Protein AF-A0A090X1K8-F1 (afdb_monomer_lite)

Sequence (196 aa):
MKNSNISEDQVAQINKVIENYFNTNTEKNSIPAKDIMSDLIEAGVFTKDTKKGLPLRKVFRALDKEKALDKIPAVHAERTETAVYWYLLREGAEFVPNEAIRAVSKKEKAQETRENSDEFYVLDLCDEVLNEKASRKHTFPFLLGDMHKRGKTRTKLPLAAFYKEANLVIEFLEKESEADQDEEKLNVMTVSGITS

Structure (mmCIF, N/CA/C/O backbone):
data_AF-A0A090X1K8-F1
#
_entry.id   AF-A0A090X1K8-F1
#
loop_
_atom_site.group_PDB
_atom_site.id
_atom_site.type_symbol
_atom_site.label_atom_id
_atom_site.label_alt_id
_atom_site.label_comp_id
_atom_site.label_asym_id
_atom_site.label_entity_id
_atom_site.label_seq_id
_atom_site.pdbx_PDB_ins_code
_atom_site.Cartn_x
_atom_site.Cartn_y
_atom_site.Cartn_z
_atom_site.occupancy
_atom_site.B_iso_or_equiv
_atom_site.auth_seq_id
_atom_site.auth_comp_id
_atom_site.auth_asym_id
_atom_site.auth_atom_id
_atom_site.pdbx_PDB_model_num
ATOM 1 N N . MET A 1 1 ? 9.040 0.147 26.136 1.00 36.41 1 MET A N 1
ATOM 2 C CA . MET A 1 1 ? 8.052 0.091 25.033 1.00 36.41 1 MET A CA 1
ATOM 3 C C . MET A 1 1 ? 6.672 0.143 25.666 1.00 36.41 1 MET A C 1
ATOM 5 O O . MET A 1 1 ? 6.436 -0.631 26.579 1.00 36.41 1 MET A O 1
ATOM 9 N N . LYS A 1 2 ? 5.821 1.114 25.311 1.00 37.97 2 LYS A N 1
ATOM 10 C CA . LYS A 1 2 ? 4.514 1.286 25.968 1.00 37.97 2 LYS A CA 1
ATOM 11 C C . LYS A 1 2 ? 3.588 0.137 25.560 1.00 37.97 2 LYS A C 1
ATOM 13 O O . LYS A 1 2 ? 3.198 0.063 24.396 1.00 37.97 2 LYS A O 1
ATOM 18 N N . ASN A 1 3 ? 3.277 -0.737 26.516 1.00 40.25 3 ASN A N 1
ATOM 19 C CA . ASN A 1 3 ? 2.192 -1.706 26.414 1.00 40.25 3 ASN A CA 1
ATOM 20 C C . ASN A 1 3 ? 0.929 -0.955 25.997 1.00 40.25 3 ASN A C 1
ATOM 22 O O . ASN A 1 3 ? 0.524 0.005 26.652 1.00 40.25 3 ASN A O 1
ATOM 26 N N . SER A 1 4 ? 0.329 -1.370 24.886 1.00 50.41 4 SER A N 1
ATOM 27 C CA . SER A 1 4 ? -1.055 -1.006 24.599 1.00 50.41 4 SER A CA 1
ATOM 28 C C . SER A 1 4 ? -1.882 -1.896 25.517 1.00 50.41 4 SER A C 1
ATOM 30 O O . SER A 1 4 ? -2.297 -2.971 25.107 1.00 50.41 4 SER A O 1
ATOM 32 N N . ASN A 1 5 ? -2.016 -1.510 26.790 1.00 56.12 5 ASN A N 1
ATOM 33 C CA . ASN A 1 5 ? -3.047 -2.093 27.640 1.00 56.12 5 ASN A CA 1
ATOM 34 C C . ASN A 1 5 ? -4.368 -1.662 27.015 1.00 56.12 5 ASN A C 1
ATOM 36 O O . ASN A 1 5 ? -4.822 -0.539 27.216 1.00 56.12 5 ASN A O 1
ATOM 40 N N . ILE A 1 6 ? -4.910 -2.526 26.168 1.00 67.00 6 ILE A N 1
ATOM 41 C CA . ILE A 1 6 ? -6.291 -2.437 25.726 1.00 67.00 6 ILE A CA 1
ATOM 42 C C . ILE A 1 6 ? -7.100 -2.664 26.993 1.00 67.00 6 ILE A C 1
ATOM 44 O O . ILE A 1 6 ? -7.037 -3.747 27.575 1.00 67.00 6 ILE A O 1
ATOM 48 N N . SER A 1 7 ? -7.772 -1.626 27.483 1.00 78.12 7 SER A N 1
ATOM 49 C CA . SER A 1 7 ? -8.651 -1.800 28.630 1.00 78.12 7 SER A CA 1
ATOM 50 C C . SER A 1 7 ? -9.860 -2.623 28.194 1.00 78.12 7 SER A C 1
ATOM 52 O O . SER A 1 7 ? -10.350 -2.484 27.072 1.00 78.12 7 SER A O 1
ATOM 54 N N . GLU A 1 8 ? -10.360 -3.478 29.082 1.00 81.25 8 GLU A N 1
ATOM 55 C CA . GLU A 1 8 ? -11.627 -4.184 28.852 1.00 81.25 8 GLU A CA 1
ATOM 56 C C . GLU A 1 8 ? -12.766 -3.193 28.561 1.00 81.25 8 GLU A C 1
ATOM 58 O O . GLU A 1 8 ? -13.608 -3.455 27.707 1.00 81.25 8 GLU A O 1
ATOM 63 N N . ASP A 1 9 ? -12.708 -2.007 29.174 1.00 87.44 9 ASP A N 1
ATOM 64 C CA . ASP A 1 9 ? -13.609 -0.884 28.906 1.00 87.44 9 ASP A CA 1
ATOM 65 C C . ASP A 1 9 ? -13.551 -0.410 27.441 1.00 87.44 9 ASP A C 1
ATOM 67 O O . ASP A 1 9 ? -14.585 -0.222 26.802 1.00 87.44 9 ASP A O 1
ATOM 71 N N . GLN A 1 10 ? -12.355 -0.313 26.847 1.00 90.81 10 GLN A N 1
ATOM 72 C CA . GLN A 1 10 ? -12.215 0.055 25.436 1.00 90.81 10 GLN A CA 1
ATOM 73 C C . GLN A 1 10 ? -12.848 -1.001 24.517 1.00 90.81 10 GLN A C 1
ATOM 75 O O . GLN A 1 10 ? -13.497 -0.650 23.534 1.00 90.81 10 GLN A O 1
ATOM 80 N N . VAL A 1 11 ? -12.685 -2.291 24.828 1.00 93.06 11 VAL A N 1
ATOM 81 C CA . VAL A 1 11 ? -13.300 -3.384 24.052 1.00 93.06 11 VAL A CA 1
ATOM 82 C C . VAL A 1 11 ? -14.825 -3.345 24.160 1.00 93.06 11 VAL A C 1
ATOM 84 O O . VAL A 1 11 ? -15.511 -3.461 23.144 1.00 93.06 11 VAL A O 1
ATOM 87 N N . ALA A 1 12 ? -15.358 -3.109 25.360 1.00 94.00 12 ALA A N 1
ATOM 88 C CA . ALA A 1 12 ? -16.794 -2.968 25.580 1.00 94.00 12 ALA A CA 1
ATOM 89 C C . ALA A 1 12 ? -17.388 -1.792 24.784 1.00 94.00 12 ALA A C 1
ATOM 91 O O . ALA A 1 12 ? -18.432 -1.935 24.145 1.00 94.00 12 ALA A O 1
ATOM 92 N N . GLN A 1 13 ? -16.698 -0.648 24.754 1.00 94.62 13 GLN A N 1
ATOM 93 C CA . GLN A 1 13 ? -17.116 0.505 23.954 1.00 94.62 13 GLN A CA 1
ATOM 94 C C . GLN A 1 13 ? -17.077 0.214 22.449 1.00 94.62 13 GLN A C 1
ATOM 96 O O . GLN A 1 13 ? -18.010 0.585 21.739 1.00 94.62 13 GLN A O 1
ATOM 101 N N . ILE A 1 14 ? -16.045 -0.487 21.960 1.00 95.56 14 ILE A N 1
ATOM 102 C CA . ILE A 1 14 ? -15.973 -0.919 20.555 1.00 95.56 14 ILE A CA 1
ATOM 103 C C . ILE A 1 14 ? -17.191 -1.781 20.203 1.00 95.56 14 ILE A C 1
ATOM 105 O O . ILE A 1 14 ? -17.859 -1.493 19.212 1.00 95.56 14 ILE A O 1
ATOM 109 N N . ASN A 1 15 ? -17.516 -2.785 21.024 1.00 95.50 15 ASN A N 1
ATOM 110 C CA . ASN A 1 15 ? -18.676 -3.655 20.799 1.00 95.50 15 ASN A CA 1
ATOM 111 C C . ASN A 1 15 ? -19.984 -2.859 20.726 1.00 95.50 15 ASN A C 1
ATOM 113 O O . ASN A 1 15 ? -20.759 -3.048 19.792 1.00 95.50 15 ASN A O 1
ATOM 117 N N . LYS A 1 16 ? -20.187 -1.908 21.646 1.00 95.44 16 LYS A N 1
ATOM 118 C CA . LYS A 1 16 ? -21.377 -1.044 21.658 1.00 95.44 16 LYS A CA 1
ATOM 119 C C . LYS A 1 16 ? -21.517 -0.218 20.375 1.00 95.44 16 LYS A C 1
ATOM 121 O O . LYS A 1 16 ? -22.618 -0.067 19.852 1.00 95.44 16 LYS A O 1
ATOM 126 N N . VAL A 1 17 ? -20.414 0.330 19.865 1.00 95.94 17 VAL A N 1
ATOM 127 C CA . VAL A 1 17 ? -20.426 1.110 18.616 1.00 95.94 17 VAL A CA 1
ATOM 128 C C . VAL A 1 17 ? -20.708 0.213 17.411 1.00 95.94 17 VAL A C 1
ATOM 130 O O . VAL A 1 17 ? -21.494 0.596 16.549 1.00 95.94 17 VAL A O 1
ATOM 133 N N . ILE A 1 18 ? -20.126 -0.990 17.369 1.00 95.06 18 ILE A N 1
ATOM 134 C CA . ILE A 1 18 ? -20.394 -1.978 16.313 1.00 95.06 18 ILE A CA 1
ATOM 135 C C . ILE A 1 18 ? -21.874 -2.369 16.291 1.00 95.06 18 ILE A C 1
ATOM 137 O O . ILE A 1 18 ? -22.497 -2.370 15.229 1.00 95.06 18 ILE A O 1
ATOM 141 N N . GLU A 1 19 ? -22.450 -2.657 17.455 1.00 93.62 19 GLU A N 1
ATOM 142 C CA . GLU A 1 19 ? -23.866 -2.996 17.588 1.00 93.62 19 GLU A CA 1
ATOM 143 C C . GLU A 1 19 ? -24.762 -1.845 17.106 1.00 93.62 19 GLU A C 1
ATOM 145 O O . GLU A 1 19 ? -25.645 -2.043 16.271 1.00 93.62 19 GLU A O 1
ATOM 150 N N . ASN A 1 20 ? -24.483 -0.613 17.545 1.00 93.75 20 ASN A N 1
ATOM 151 C CA . ASN A 1 20 ? -25.227 0.567 17.105 1.00 93.75 20 ASN A CA 1
ATOM 152 C C . ASN A 1 20 ? -25.125 0.798 15.584 1.00 93.75 20 ASN A C 1
ATOM 154 O O . ASN A 1 20 ? -26.111 1.158 14.934 1.00 93.75 20 ASN A O 1
ATOM 158 N N . TYR A 1 21 ? -23.951 0.552 14.996 1.00 93.75 21 TYR A N 1
ATOM 159 C CA . TYR A 1 21 ? -23.745 0.667 13.554 1.00 93.75 21 TYR A CA 1
ATOM 160 C C . TYR A 1 21 ? -24.637 -0.305 12.778 1.00 93.75 21 TYR A C 1
ATOM 162 O O . TYR A 1 21 ? -25.334 0.104 11.848 1.00 93.75 21 TYR A O 1
ATOM 170 N N . PHE A 1 22 ? -24.662 -1.582 13.165 1.00 92.81 22 PHE A N 1
ATOM 171 C CA . PHE A 1 22 ? -25.504 -2.571 12.491 1.00 92.81 22 PHE A CA 1
ATOM 172 C C . PHE A 1 22 ? -26.997 -2.372 12.790 1.00 92.81 22 PHE A C 1
ATOM 174 O O . PHE A 1 22 ? -27.829 -2.654 11.931 1.00 92.81 22 PHE A O 1
ATOM 181 N N . ASN A 1 23 ? -27.375 -1.818 13.941 1.00 90.44 23 ASN A N 1
ATOM 182 C CA . ASN A 1 23 ? -28.777 -1.487 14.214 1.00 90.44 23 ASN A CA 1
ATOM 183 C C . ASN A 1 23 ? -29.300 -0.344 13.331 1.00 90.44 23 ASN A C 1
ATOM 185 O O . ASN A 1 23 ? -30.467 -0.349 12.946 1.00 90.44 23 ASN A O 1
ATOM 189 N N . THR A 1 24 ? -28.439 0.608 12.970 1.00 89.44 24 THR A N 1
ATOM 190 C CA . THR A 1 24 ? -28.795 1.750 12.110 1.00 89.44 24 THR A CA 1
ATOM 191 C C . THR A 1 24 ? -28.632 1.457 10.616 1.00 89.44 24 THR A C 1
ATOM 193 O O . THR A 1 24 ? -29.379 1.997 9.804 1.00 89.44 24 THR A O 1
ATOM 196 N N . ASN A 1 25 ? -27.700 0.577 10.238 1.00 84.88 25 ASN A N 1
ATOM 197 C CA . ASN A 1 25 ? -27.396 0.230 8.847 1.00 84.88 25 ASN A CA 1
ATOM 198 C C . ASN A 1 25 ? -27.830 -1.209 8.532 1.00 84.88 25 ASN A C 1
ATOM 200 O O . ASN A 1 25 ? -27.024 -2.144 8.525 1.00 84.88 25 ASN A O 1
ATOM 204 N N . THR A 1 26 ? -29.120 -1.393 8.255 1.00 79.56 26 THR A N 1
ATOM 205 C CA . THR A 1 26 ? -29.718 -2.716 8.002 1.00 79.56 26 THR A CA 1
ATOM 206 C C . THR A 1 26 ? -29.320 -3.345 6.668 1.00 79.56 26 THR A C 1
ATOM 208 O O . THR A 1 26 ? -29.352 -4.564 6.542 1.00 79.56 26 THR A O 1
ATOM 211 N N . GLU A 1 27 ? -28.884 -2.546 5.694 1.00 82.00 27 GLU A N 1
ATOM 212 C CA . GLU A 1 27 ? -28.532 -3.030 4.352 1.00 82.00 27 GLU A CA 1
ATOM 213 C C . GLU A 1 27 ? -27.172 -3.741 4.287 1.00 82.00 27 GLU A C 1
ATOM 215 O O . GLU A 1 27 ? -26.922 -4.531 3.377 1.00 82.00 27 GLU A O 1
ATOM 220 N N . LYS A 1 28 ? -26.266 -3.465 5.235 1.00 82.50 28 LYS A N 1
ATOM 221 C CA . LYS A 1 28 ? -24.901 -4.005 5.224 1.00 82.50 28 LYS A CA 1
ATOM 222 C C . LYS A 1 28 ? -24.749 -5.112 6.261 1.00 82.50 28 LYS A C 1
ATOM 224 O O . LYS A 1 28 ? -24.917 -4.890 7.457 1.00 82.50 28 LYS A O 1
ATOM 229 N N . ASN A 1 29 ? -24.354 -6.292 5.791 1.00 87.88 29 ASN A N 1
ATOM 230 C CA . ASN A 1 29 ? -24.092 -7.462 6.638 1.00 87.88 29 ASN A CA 1
ATOM 231 C C . ASN A 1 29 ? -22.614 -7.623 7.015 1.00 87.88 29 ASN A C 1
ATOM 233 O O . ASN A 1 29 ? -22.295 -8.304 7.986 1.00 87.88 29 ASN A O 1
ATOM 237 N N . SER A 1 30 ? -21.715 -6.986 6.263 1.00 89.75 30 SER A N 1
ATOM 238 C CA . SER A 1 30 ? -20.278 -6.991 6.520 1.00 89.75 30 SER A CA 1
ATOM 239 C C . SER A 1 30 ? -19.667 -5.667 6.080 1.00 89.75 30 SER A C 1
ATOM 241 O O . SER A 1 30 ? -20.038 -5.125 5.034 1.00 89.75 30 SER A O 1
ATOM 243 N N . ILE A 1 31 ? -18.729 -5.149 6.870 1.00 91.38 31 ILE A N 1
ATOM 244 C CA . ILE A 1 31 ? -17.950 -3.958 6.529 1.00 91.38 31 ILE A CA 1
ATOM 245 C C . ILE A 1 31 ? -16.458 -4.159 6.835 1.00 91.38 31 ILE A C 1
ATOM 247 O O . ILE A 1 31 ? -16.093 -4.839 7.797 1.00 91.38 31 ILE A O 1
ATOM 251 N N . PRO A 1 32 ? -15.552 -3.540 6.062 1.00 92.62 32 PRO A N 1
ATOM 252 C CA . PRO A 1 32 ? -14.161 -3.383 6.463 1.00 92.62 32 PRO A CA 1
ATOM 253 C C . PRO A 1 32 ? -14.042 -2.635 7.797 1.00 92.62 32 PRO A C 1
ATOM 255 O O . PRO A 1 32 ? -14.640 -1.579 7.983 1.00 92.62 32 PRO A O 1
ATOM 258 N N . ALA A 1 33 ? -13.163 -3.091 8.690 1.00 93.31 33 ALA A N 1
ATOM 259 C CA . ALA A 1 33 ? -12.958 -2.465 10.002 1.00 93.31 33 ALA A CA 1
ATOM 260 C C . ALA A 1 33 ? -12.585 -0.969 9.946 1.00 93.31 33 ALA A C 1
ATOM 262 O O . ALA A 1 33 ? -12.830 -0.213 10.877 1.00 93.31 33 ALA A O 1
ATOM 263 N N . LYS A 1 34 ? -11.960 -0.521 8.854 1.00 93.00 34 LYS A N 1
ATOM 264 C CA . LYS A 1 34 ? -11.591 0.890 8.670 1.00 93.00 34 LYS A CA 1
ATOM 265 C C . LYS A 1 34 ? -12.814 1.812 8.516 1.00 93.00 34 LYS A C 1
ATOM 267 O O . LYS A 1 34 ? -12.669 3.001 8.772 1.00 93.00 34 LYS A O 1
ATOM 272 N N . ASP A 1 35 ? -13.964 1.287 8.092 1.00 92.94 35 ASP A N 1
ATOM 273 C CA . ASP A 1 35 ? -15.123 2.104 7.715 1.00 92.94 35 ASP A CA 1
ATOM 274 C C . ASP A 1 35 ? -15.929 2.559 8.946 1.00 92.94 35 ASP A C 1
ATOM 276 O O . ASP A 1 35 ? -16.484 3.650 8.927 1.00 92.94 35 ASP A O 1
ATOM 280 N N . ILE A 1 36 ? -15.890 1.808 10.057 1.00 94.69 36 ILE A N 1
ATOM 281 C CA . ILE A 1 36 ? -16.533 2.185 11.335 1.00 94.69 36 ILE A CA 1
ATOM 282 C C . ILE A 1 36 ? -15.725 3.213 12.152 1.00 94.69 36 ILE A C 1
ATOM 284 O O . ILE A 1 36 ? -16.109 3.632 13.242 1.00 94.69 36 ILE A O 1
ATOM 288 N N . MET A 1 37 ? -14.547 3.620 11.667 1.00 95.38 37 MET A N 1
ATOM 289 C CA . MET A 1 37 ? -13.654 4.500 12.428 1.00 95.38 37 MET A CA 1
ATOM 290 C C . MET A 1 37 ? -14.279 5.851 12.766 1.00 95.38 37 MET A C 1
ATOM 292 O O . MET A 1 37 ? -13.947 6.398 13.813 1.00 95.38 37 MET A O 1
ATOM 296 N N . SER A 1 38 ? -15.150 6.380 11.900 1.00 94.56 38 SER A N 1
ATOM 297 C CA . SER A 1 38 ? -15.840 7.648 12.157 1.00 94.56 38 SER A CA 1
ATOM 298 C C . SER A 1 38 ? -16.711 7.545 13.409 1.00 94.56 38 SER A C 1
ATOM 300 O O . SER A 1 38 ? -16.539 8.337 14.333 1.00 94.56 38 SER A O 1
ATOM 302 N N . ASP A 1 39 ? -17.539 6.502 13.491 1.00 95.00 39 ASP A N 1
ATOM 303 C CA . ASP A 1 39 ? -18.463 6.277 14.609 1.00 95.00 39 ASP A CA 1
ATOM 304 C C . ASP A 1 39 ? -17.708 6.019 15.918 1.00 95.00 39 ASP A C 1
ATOM 306 O O . ASP A 1 39 ? -18.094 6.487 16.987 1.00 95.00 39 ASP A O 1
ATOM 310 N N . LEU A 1 40 ? -16.575 5.314 15.844 1.00 95.38 40 LEU A N 1
ATOM 311 C CA . LEU A 1 40 ? -15.726 5.066 17.011 1.00 95.38 40 LEU A CA 1
ATOM 312 C C . LEU A 1 40 ? -15.050 6.340 17.536 1.00 95.38 40 LEU A C 1
ATOM 314 O O . LEU A 1 40 ? -14.768 6.435 18.731 1.00 95.38 40 LEU A O 1
ATOM 318 N N . ILE A 1 41 ? -14.750 7.304 16.664 1.00 95.00 41 ILE A N 1
ATOM 319 C CA . ILE A 1 41 ? -14.196 8.600 17.076 1.00 95.00 41 ILE A CA 1
ATOM 320 C C . ILE A 1 41 ? -15.296 9.474 17.670 1.00 95.00 41 ILE A C 1
ATOM 322 O O . ILE A 1 41 ? -15.078 10.090 18.710 1.00 95.00 41 ILE A O 1
ATOM 326 N N . GLU A 1 42 ? -16.479 9.486 17.055 1.00 94.56 42 GLU A N 1
ATOM 327 C CA . GLU A 1 42 ? -17.646 10.213 17.563 1.00 94.56 42 GLU A CA 1
ATOM 328 C C . GLU A 1 42 ? -18.076 9.704 18.947 1.00 94.56 42 GLU A C 1
ATOM 330 O O . GLU A 1 42 ? -18.349 10.495 19.847 1.00 94.56 42 GLU A O 1
ATOM 335 N N . ALA A 1 43 ? -18.013 8.389 19.165 1.00 93.56 43 ALA A N 1
ATOM 336 C CA . ALA A 1 43 ? -18.248 7.763 20.464 1.00 93.56 43 ALA A CA 1
ATOM 337 C C . ALA A 1 43 ? -17.096 7.947 21.478 1.00 93.56 43 ALA A C 1
ATOM 339 O O . ALA A 1 43 ? -17.198 7.475 22.609 1.00 93.56 43 ALA A O 1
ATOM 340 N N . GLY A 1 44 ? -15.991 8.602 21.099 1.00 93.38 44 GLY A N 1
ATOM 341 C CA . GLY A 1 44 ? -14.856 8.887 21.983 1.00 93.38 44 GLY A CA 1
ATOM 342 C C . GLY A 1 44 ? -13.894 7.717 22.227 1.00 93.38 44 GLY A C 1
ATOM 343 O O . GLY A 1 44 ? -12.955 7.859 23.009 1.00 93.38 44 GLY A O 1
ATOM 344 N N . VAL A 1 45 ? -14.071 6.582 21.541 1.00 93.62 45 VAL A N 1
ATOM 345 C CA . VAL A 1 45 ? -13.229 5.377 21.694 1.00 93.62 45 VAL A CA 1
ATOM 346 C C . VAL A 1 45 ? -11.812 5.616 21.170 1.00 93.62 45 VAL A C 1
ATOM 348 O O . VAL A 1 45 ? -10.827 5.115 21.719 1.00 93.6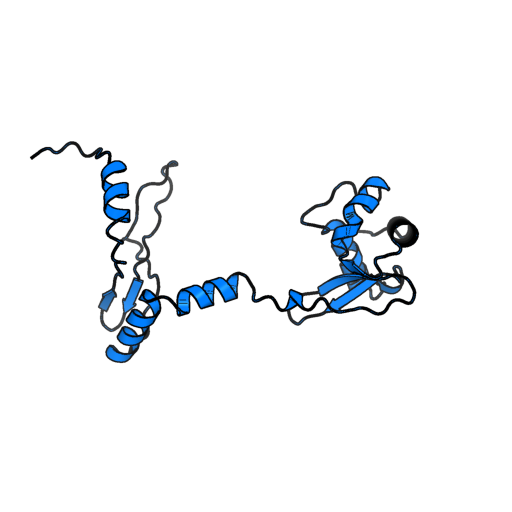2 45 VAL A O 1
ATOM 351 N N . PHE A 1 46 ? -11.690 6.399 20.096 1.00 94.62 46 PHE A N 1
ATOM 352 C CA . PHE A 1 46 ? -10.407 6.829 19.547 1.00 94.62 46 PHE A CA 1
ATOM 353 C C . PHE A 1 46 ? -10.373 8.343 19.364 1.00 94.62 46 PHE A C 1
ATOM 355 O O . PHE A 1 46 ? -11.349 8.962 18.970 1.00 94.62 46 PHE A O 1
ATOM 362 N N . THR A 1 47 ? -9.202 8.944 19.570 1.00 93.38 47 THR A N 1
ATOM 363 C CA . THR A 1 47 ? -9.023 10.396 19.403 1.00 93.38 47 THR A CA 1
ATOM 364 C C . THR A 1 47 ? -8.993 10.839 17.945 1.00 93.38 47 THR A C 1
ATOM 366 O O . THR A 1 47 ? -9.361 11.965 17.630 1.00 93.38 47 THR A O 1
ATOM 369 N N . LYS A 1 48 ? -8.488 9.985 17.051 1.00 93.31 48 LYS A N 1
ATOM 370 C CA . LYS A 1 48 ? -8.414 10.247 15.612 1.00 93.31 48 LYS A CA 1
ATOM 371 C C . LYS A 1 48 ? -8.187 8.968 14.831 1.00 93.31 48 LYS A C 1
ATOM 373 O O . LYS A 1 48 ? -7.544 8.035 15.324 1.00 93.31 48 LYS A O 1
ATOM 378 N N . ASP A 1 49 ? -8.584 8.984 13.564 1.00 94.12 49 ASP A N 1
ATOM 379 C CA . ASP A 1 49 ? -8.146 7.966 12.627 1.00 94.12 49 ASP A CA 1
ATOM 380 C C . ASP A 1 49 ? -6.728 8.278 12.126 1.00 94.12 49 ASP A C 1
ATOM 382 O O . ASP A 1 49 ? -6.357 9.418 11.847 1.00 94.12 49 ASP A O 1
ATOM 386 N N . THR A 1 50 ? -5.905 7.240 12.009 1.00 90.75 50 THR A N 1
ATOM 387 C CA . THR A 1 50 ? -4.589 7.329 11.377 1.00 90.75 50 THR A CA 1
ATOM 388 C C . THR A 1 50 ? -4.404 6.159 10.430 1.00 90.75 50 THR A C 1
ATOM 390 O O . THR A 1 50 ? -4.728 5.019 10.753 1.00 90.75 50 THR A O 1
ATOM 393 N N . LYS A 1 51 ? -3.843 6.430 9.246 1.00 88.31 51 LYS A N 1
ATOM 394 C CA . LYS A 1 51 ? -3.548 5.406 8.229 1.00 88.31 51 LYS A CA 1
ATOM 395 C C . LYS A 1 51 ? -4.744 4.475 7.930 1.00 88.31 51 LYS A C 1
ATOM 397 O O . LYS A 1 51 ? -4.535 3.279 7.723 1.00 88.31 51 LYS A O 1
ATOM 402 N N . LYS A 1 52 ? -5.966 5.025 7.882 1.00 89.25 52 LYS A N 1
ATOM 403 C CA . LYS A 1 52 ? -7.216 4.321 7.542 1.00 89.25 52 LYS A CA 1
ATOM 404 C C . LYS A 1 52 ? -7.482 3.132 8.475 1.00 89.25 52 LYS A C 1
ATOM 406 O O . LYS A 1 52 ? -7.203 1.979 8.136 1.00 89.25 52 LYS A O 1
ATOM 411 N N . GLY A 1 53 ? -7.927 3.415 9.690 1.00 89.56 53 GLY A N 1
ATOM 412 C CA . GLY A 1 53 ? -8.275 2.435 10.718 1.00 89.56 53 GLY A CA 1
ATOM 413 C C . GLY A 1 53 ? -7.100 1.713 11.361 1.00 89.56 53 GLY A C 1
ATOM 414 O O . GLY A 1 53 ? -7.246 0.581 11.819 1.00 89.56 53 GLY A O 1
ATOM 415 N N . LEU A 1 54 ? -5.896 2.297 11.381 1.00 92.38 54 LEU A N 1
ATOM 416 C CA . LEU A 1 54 ? -4.784 1.693 12.125 1.00 92.38 54 LEU A CA 1
ATOM 417 C C . LEU A 1 54 ? -5.049 1.574 13.638 1.00 92.38 54 LEU A C 1
ATOM 419 O O . LEU A 1 54 ? -4.644 0.548 14.186 1.00 92.38 54 LEU A O 1
ATOM 423 N N . PRO A 1 55 ? -5.674 2.554 14.326 1.00 94.31 55 PRO A N 1
ATOM 424 C CA . PRO A 1 55 ? -5.933 2.446 15.761 1.00 94.31 55 PRO A CA 1
ATOM 425 C C . PRO A 1 55 ? -6.736 1.190 16.112 1.00 94.31 55 PRO A C 1
ATOM 427 O O . PRO A 1 55 ? -6.265 0.378 16.904 1.00 94.31 55 PRO A O 1
ATOM 430 N N . LEU A 1 56 ? -7.862 0.964 15.430 1.00 95.12 56 LEU A N 1
ATOM 431 C CA . LEU A 1 56 ? -8.695 -0.221 15.627 1.00 95.12 56 LEU A CA 1
ATOM 432 C C . LEU A 1 56 ? -7.964 -1.517 15.251 1.00 95.12 56 LEU A C 1
ATOM 434 O O . LEU A 1 56 ? -7.951 -2.476 16.017 1.00 95.12 56 LEU A O 1
ATOM 438 N N . ARG A 1 57 ? -7.245 -1.537 14.120 1.00 93.81 57 ARG A N 1
ATOM 439 C CA . ARG A 1 57 ? -6.471 -2.724 13.712 1.00 93.81 57 ARG A CA 1
ATOM 440 C C . ARG A 1 57 ? -5.370 -3.100 14.703 1.00 93.81 57 ARG A C 1
ATOM 442 O O . ARG A 1 57 ? -4.996 -4.267 14.766 1.00 93.81 57 ARG A O 1
ATOM 449 N N . LYS A 1 58 ? -4.818 -2.150 15.468 1.00 94.31 58 LYS A N 1
ATOM 450 C CA . LYS A 1 58 ? -3.872 -2.473 16.549 1.00 94.31 58 LYS A CA 1
ATOM 451 C C . LYS A 1 58 ? -4.554 -3.224 17.688 1.00 94.31 58 LYS A C 1
ATOM 453 O O . LYS A 1 58 ? -3.945 -4.156 18.201 1.00 94.31 58 LYS A O 1
ATOM 458 N N . VAL A 1 59 ? -5.790 -2.848 18.028 1.00 94.44 59 VAL A N 1
ATOM 459 C CA . VAL A 1 59 ? -6.600 -3.559 19.027 1.00 94.44 59 VAL A CA 1
ATOM 460 C C . VAL A 1 59 ? -6.821 -4.999 18.577 1.00 94.44 59 VAL A C 1
ATOM 462 O O . VAL A 1 59 ? -6.449 -5.925 19.290 1.00 94.44 59 VAL A O 1
ATOM 465 N N . PHE A 1 60 ? -7.294 -5.197 17.345 1.00 95.12 60 PHE A N 1
ATOM 466 C CA . PHE A 1 60 ? -7.535 -6.540 16.811 1.00 95.12 60 PHE A CA 1
ATOM 467 C C . PHE A 1 60 ? -6.271 -7.397 16.745 1.00 95.12 60 PHE A C 1
ATOM 469 O O . PHE A 1 60 ? -6.299 -8.555 17.135 1.00 95.12 60 PHE A O 1
ATOM 476 N N . ARG A 1 61 ? -5.132 -6.828 16.333 1.00 94.50 61 ARG A N 1
ATOM 477 C CA . ARG A 1 61 ? -3.849 -7.553 16.302 1.00 94.50 61 ARG A CA 1
ATOM 478 C C . ARG A 1 61 ? -3.367 -7.990 17.681 1.00 94.50 61 ARG A C 1
ATOM 480 O O . ARG A 1 61 ? -2.745 -9.040 17.793 1.00 94.50 61 ARG A O 1
ATOM 487 N N . ALA A 1 62 ? -3.584 -7.171 18.705 1.00 93.31 62 ALA A N 1
ATOM 488 C CA . ALA A 1 62 ? -3.211 -7.531 20.066 1.00 93.31 62 ALA A CA 1
ATOM 489 C C . ALA A 1 62 ? -4.115 -8.650 20.603 1.00 93.31 62 ALA A C 1
ATOM 491 O O . ALA A 1 62 ? -3.593 -9.640 21.105 1.00 93.31 62 ALA A O 1
ATOM 492 N N . LEU A 1 63 ? -5.433 -8.548 20.390 1.00 93.25 63 LEU A N 1
ATOM 493 C CA . LEU A 1 63 ? -6.384 -9.605 20.749 1.00 93.25 63 LEU A CA 1
ATOM 494 C C . LEU A 1 63 ? -6.098 -10.916 20.002 1.00 93.25 63 LEU A C 1
ATOM 496 O O . LEU A 1 63 ? -6.087 -11.976 20.614 1.00 93.25 63 LEU A O 1
ATOM 500 N N . ASP A 1 64 ? -5.790 -10.860 18.706 1.00 93.06 64 ASP A N 1
ATOM 501 C CA . ASP A 1 64 ? -5.424 -12.032 17.896 1.00 93.06 64 ASP A CA 1
ATOM 502 C C . ASP A 1 64 ? -4.138 -12.697 18.395 1.00 93.06 64 ASP A C 1
ATOM 504 O O . ASP A 1 64 ? -4.078 -13.919 18.529 1.00 93.06 64 ASP A O 1
ATOM 508 N N . LYS A 1 65 ? -3.130 -11.899 18.773 1.00 92.50 65 LYS A N 1
ATOM 509 C CA . LYS A 1 65 ? -1.891 -12.410 19.374 1.00 92.50 65 LYS A CA 1
ATOM 510 C C . LYS A 1 65 ? -2.149 -13.140 20.697 1.00 92.50 65 LYS A C 1
ATOM 512 O O . 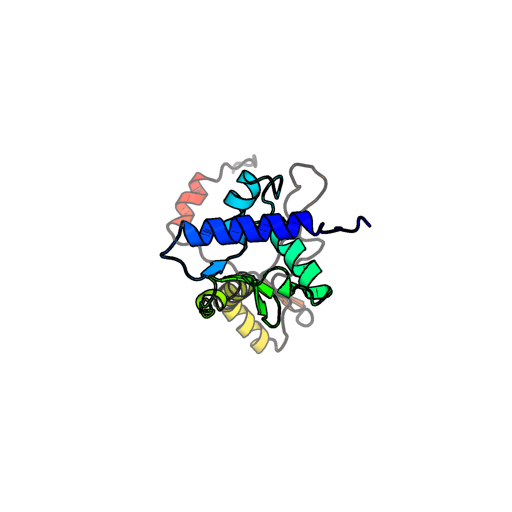LYS A 1 65 ? -1.464 -14.11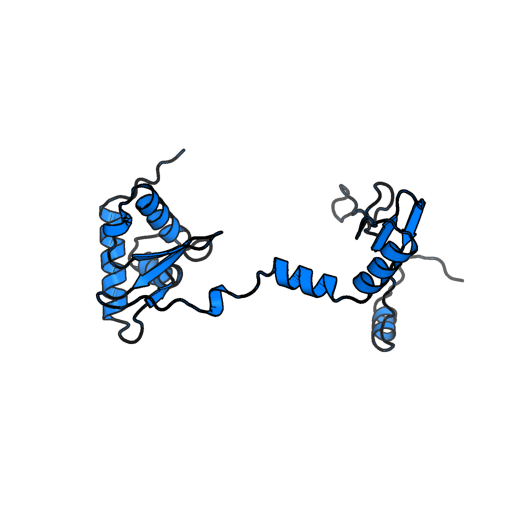4 20.998 1.00 92.50 65 LYS A O 1
ATOM 517 N N . GLU A 1 66 ? -3.122 -12.671 21.470 1.00 92.62 66 GLU A N 1
ATOM 518 C CA . GLU A 1 66 ? -3.531 -13.254 22.752 1.00 92.62 66 GLU A CA 1
ATOM 519 C C . GLU A 1 66 ? -4.611 -14.339 22.606 1.00 92.62 66 GLU A C 1
ATOM 521 O O . GLU A 1 66 ? -5.046 -14.895 23.610 1.00 92.62 66 GLU A O 1
ATOM 526 N N . LYS A 1 67 ? -5.025 -14.675 21.372 1.00 91.62 67 LYS A N 1
ATOM 527 C CA . LYS A 1 67 ? -6.151 -15.583 21.076 1.00 91.62 67 LYS A CA 1
ATOM 528 C C . LYS A 1 67 ? -7.457 -15.180 21.780 1.00 91.62 67 LYS A C 1
ATOM 530 O O . LYS A 1 67 ? -8.254 -16.040 22.128 1.00 91.62 67 LYS A O 1
ATOM 535 N N . ALA A 1 68 ? -7.661 -13.877 21.955 1.00 92.88 68 ALA A N 1
ATOM 536 C CA . ALA A 1 68 ? -8.781 -13.257 22.660 1.00 92.88 68 ALA A CA 1
ATOM 537 C C . ALA A 1 68 ? -9.715 -12.466 21.713 1.00 92.88 68 ALA A C 1
ATOM 539 O O . ALA A 1 68 ? -10.308 -11.458 22.105 1.00 92.88 68 ALA A O 1
ATOM 540 N N . LEU A 1 69 ? -9.784 -12.850 20.429 1.00 92.44 69 LEU A N 1
ATOM 541 C CA . LEU A 1 69 ? -10.649 -12.193 19.431 1.00 92.44 69 LEU A CA 1
ATOM 542 C C . LEU A 1 69 ? -12.142 -12.391 19.712 1.00 92.44 69 LEU A C 1
ATOM 544 O O . LEU A 1 69 ? -12.949 -11.558 19.316 1.00 92.44 69 LEU A O 1
ATOM 548 N N . ASP A 1 70 ? -12.490 -13.452 20.431 1.00 91.81 70 ASP A N 1
ATOM 549 C CA . ASP A 1 70 ? -13.831 -13.769 20.926 1.00 91.81 70 ASP A CA 1
ATOM 550 C C . ASP A 1 70 ? -14.437 -12.651 21.787 1.00 91.81 70 ASP A C 1
ATOM 552 O O . ASP A 1 70 ? -15.656 -12.509 21.842 1.00 91.81 70 ASP A O 1
ATOM 556 N N . LYS A 1 71 ? -13.605 -11.780 22.377 1.00 92.94 71 LYS A N 1
ATOM 557 C CA . LYS A 1 71 ? -14.069 -10.574 23.083 1.00 92.94 71 LYS A CA 1
ATOM 558 C C . LYS A 1 71 ? -14.798 -9.571 22.178 1.00 92.94 71 LYS A C 1
ATOM 560 O O . LYS A 1 71 ? -15.484 -8.688 22.689 1.00 92.94 71 LYS A O 1
ATOM 565 N N . ILE A 1 72 ? -14.641 -9.674 20.857 1.00 93.69 72 ILE A N 1
ATOM 566 C CA . ILE A 1 72 ? -15.349 -8.868 19.853 1.00 93.69 72 ILE A CA 1
ATOM 567 C C . ILE A 1 72 ? -15.996 -9.837 18.854 1.00 93.69 72 ILE A C 1
ATOM 569 O O . ILE A 1 72 ? -15.432 -10.070 17.789 1.00 93.69 72 ILE A O 1
ATOM 573 N N . PRO A 1 73 ? -17.176 -10.413 19.154 1.00 92.56 73 PRO A N 1
ATOM 574 C CA . PRO A 1 73 ? -17.777 -11.477 18.339 1.00 92.56 73 PRO A CA 1
ATOM 575 C C . PRO A 1 73 ? -18.029 -11.090 16.876 1.00 92.56 73 PRO A C 1
ATOM 577 O O . PRO A 1 73 ? -18.004 -11.938 15.991 1.00 92.56 73 PRO A O 1
ATOM 580 N N . ALA A 1 74 ? -18.236 -9.798 16.615 1.00 93.50 74 ALA A N 1
ATOM 581 C CA . ALA A 1 74 ? -18.439 -9.270 15.272 1.00 93.50 74 ALA A CA 1
ATOM 582 C C . ALA A 1 74 ? -17.163 -9.275 14.408 1.00 93.50 74 ALA A C 1
ATOM 584 O O . ALA A 1 74 ? -17.255 -9.063 13.202 1.00 93.50 74 ALA A O 1
ATOM 585 N N . VAL A 1 75 ? -15.964 -9.453 14.977 1.00 94.62 75 VAL A N 1
ATOM 586 C CA . VAL A 1 75 ? -14.714 -9.356 14.211 1.00 94.62 75 VAL A CA 1
ATOM 587 C C . VAL A 1 75 ? -14.431 -10.635 13.423 1.00 94.62 75 VAL A C 1
ATOM 589 O O . VAL A 1 75 ? -14.448 -11.742 13.954 1.00 94.62 75 VAL A O 1
ATOM 592 N N . HIS A 1 76 ? -14.076 -10.478 12.152 1.00 93.25 76 HIS A N 1
ATOM 593 C CA . HIS A 1 76 ? -13.590 -11.559 11.302 1.00 93.25 76 HIS A CA 1
ATOM 594 C C . HIS A 1 76 ? -12.219 -11.214 10.724 1.00 93.25 76 HIS A C 1
ATOM 596 O O . HIS A 1 76 ? -11.981 -10.101 10.246 1.00 93.25 76 HIS A O 1
ATOM 602 N N . ALA A 1 77 ? -11.311 -12.187 10.777 1.00 92.88 77 ALA A N 1
ATOM 603 C CA . ALA A 1 77 ? -9.941 -12.063 10.301 1.00 92.88 77 ALA A CA 1
ATOM 604 C C . ALA A 1 77 ? -9.734 -12.930 9.053 1.00 92.88 77 ALA A C 1
ATOM 606 O O . ALA A 1 77 ? -9.534 -14.142 9.160 1.00 92.88 77 ALA A O 1
ATOM 607 N N . GLU A 1 78 ? -9.726 -12.296 7.882 1.00 90.81 78 GLU A N 1
ATOM 608 C CA . GLU A 1 78 ? -9.370 -12.937 6.616 1.00 90.81 78 GLU A CA 1
ATOM 609 C C . GLU A 1 78 ? -7.842 -12.924 6.473 1.00 90.81 78 GLU A C 1
ATOM 611 O O . GLU A 1 78 ? -7.208 -11.865 6.412 1.00 90.81 78 GLU A O 1
ATOM 616 N N . ARG A 1 79 ? -7.229 -14.110 6.477 1.00 89.38 79 ARG A N 1
ATOM 617 C CA . ARG A 1 79 ? -5.770 -14.279 6.471 1.00 89.38 79 ARG A CA 1
ATOM 618 C C . ARG A 1 79 ? -5.304 -14.702 5.081 1.00 89.38 79 ARG A C 1
ATOM 620 O O . ARG A 1 79 ? -5.772 -15.705 4.555 1.00 89.38 79 ARG A O 1
ATOM 627 N N . THR A 1 80 ? -4.363 -13.954 4.518 1.00 84.69 80 THR A N 1
ATOM 628 C CA . THR A 1 80 ? -3.633 -14.308 3.295 1.00 84.69 80 THR A CA 1
ATOM 629 C C . THR A 1 80 ? -2.184 -14.654 3.641 1.00 84.69 80 THR A C 1
ATOM 631 O O . THR A 1 80 ? -1.767 -14.544 4.795 1.00 84.69 80 THR A O 1
ATOM 634 N N . GLU A 1 81 ? -1.384 -15.040 2.645 1.00 80.56 81 GLU A N 1
ATOM 635 C CA . GLU A 1 81 ? 0.045 -15.330 2.837 1.00 80.56 81 GLU A CA 1
ATOM 636 C C . GLU A 1 81 ? 0.843 -14.127 3.367 1.00 80.56 81 GLU A C 1
ATOM 638 O O . GLU A 1 81 ? 1.832 -14.291 4.078 1.00 80.56 81 GLU A O 1
ATOM 643 N N . THR A 1 82 ? 0.422 -12.904 3.030 1.00 80.88 82 THR A N 1
ATOM 644 C CA . THR A 1 82 ? 1.194 -11.679 3.294 1.00 80.88 82 THR A CA 1
ATOM 645 C C . THR A 1 82 ? 0.510 -10.712 4.256 1.00 80.88 82 THR A C 1
ATOM 647 O O . THR A 1 82 ? 1.162 -9.803 4.780 1.00 80.88 82 THR A O 1
ATOM 650 N N . ALA A 1 83 ? -0.795 -10.865 4.500 1.00 84.88 83 ALA A N 1
ATOM 651 C CA . ALA A 1 83 ? -1.572 -9.893 5.255 1.00 84.88 83 ALA A CA 1
ATOM 652 C C . ALA A 1 83 ? -2.772 -10.509 5.988 1.00 84.88 83 ALA A C 1
ATOM 654 O O . ALA A 1 83 ? -3.263 -11.583 5.663 1.00 84.88 83 ALA A O 1
ATOM 655 N N . VAL A 1 84 ? -3.271 -9.766 6.979 1.00 90.31 84 VAL A N 1
ATOM 656 C CA . VAL A 1 84 ? -4.543 -10.049 7.655 1.00 90.31 84 VAL A CA 1
ATOM 657 C C . VAL A 1 84 ? -5.472 -8.862 7.445 1.00 90.31 84 VAL A C 1
ATOM 659 O O . VAL A 1 84 ? -5.137 -7.728 7.823 1.00 90.31 84 VAL A O 1
ATOM 662 N N . TYR A 1 85 ? -6.624 -9.131 6.842 1.00 91.00 85 TYR A N 1
ATOM 663 C CA . TYR A 1 85 ? -7.699 -8.179 6.613 1.00 91.00 85 TYR A CA 1
ATOM 664 C C . TYR A 1 85 ? -8.757 -8.335 7.705 1.00 91.00 85 TYR A C 1
ATOM 666 O O . TYR A 1 85 ? -9.115 -9.443 8.097 1.00 91.00 85 TYR A O 1
ATOM 674 N N . TRP A 1 86 ? -9.217 -7.201 8.231 1.00 93.75 86 TRP A N 1
ATOM 675 C CA . TRP A 1 86 ? -10.135 -7.149 9.366 1.00 93.75 86 TRP A CA 1
ATOM 676 C C . TRP A 1 86 ? -11.498 -6.661 8.905 1.00 93.75 86 TRP A C 1
ATOM 678 O O . TRP A 1 86 ? -11.603 -5.560 8.348 1.00 93.75 86 TRP A O 1
ATOM 688 N N . TYR A 1 87 ? -12.517 -7.457 9.193 1.00 94.06 87 TYR A N 1
ATOM 689 C CA . TYR A 1 87 ? -13.909 -7.193 8.867 1.00 94.06 87 TYR A CA 1
ATOM 690 C C . TYR A 1 87 ? -14.761 -7.234 10.125 1.00 94.06 87 TYR A C 1
ATOM 692 O O . TYR A 1 87 ? -14.388 -7.851 11.122 1.00 94.06 87 TYR A O 1
ATOM 700 N N . LEU A 1 88 ? -15.892 -6.546 10.066 1.00 94.25 88 LEU A N 1
ATOM 701 C CA . LEU A 1 88 ? -16.945 -6.602 11.062 1.00 94.25 88 LEU A CA 1
ATOM 702 C C . LEU A 1 88 ? -18.181 -7.186 10.398 1.00 94.25 88 LEU A C 1
ATOM 704 O O . LEU A 1 88 ? -18.573 -6.712 9.331 1.00 94.25 88 LEU A O 1
ATOM 708 N N . LEU A 1 89 ? -18.767 -8.199 11.018 1.00 93.56 89 LEU A N 1
ATOM 709 C CA . LEU A 1 89 ? -19.967 -8.868 10.552 1.00 93.56 89 LEU A CA 1
ATOM 710 C C . LEU A 1 89 ? -21.109 -8.618 11.519 1.00 93.56 89 LEU A C 1
ATOM 712 O O . LEU A 1 89 ? -20.923 -8.563 12.736 1.00 93.56 89 LEU A O 1
ATOM 716 N N . ARG A 1 90 ? -22.305 -8.521 10.947 1.00 90.25 90 ARG A N 1
ATOM 717 C CA . ARG A 1 90 ? -23.545 -8.613 11.705 1.00 90.25 90 ARG A CA 1
ATOM 718 C C . ARG A 1 90 ? -23.647 -10.003 12.337 1.00 90.25 90 ARG A C 1
ATOM 720 O O . ARG A 1 90 ? -23.232 -10.999 11.743 1.00 90.25 90 ARG A O 1
ATOM 727 N N . GLU A 1 91 ? -24.245 -10.068 13.521 1.00 86.06 91 GLU A N 1
ATOM 728 C CA . GLU A 1 91 ? -24.565 -11.336 14.170 1.00 86.06 91 GLU A CA 1
ATOM 729 C C . GLU A 1 91 ? -25.381 -12.244 13.231 1.00 86.06 91 GLU A C 1
ATOM 731 O O . GLU A 1 91 ? -26.391 -11.828 12.662 1.00 86.06 91 GLU A O 1
ATOM 736 N N . GLY A 1 92 ? -24.898 -13.472 13.025 1.00 82.56 92 GLY A N 1
ATOM 737 C CA . GLY A 1 92 ? -25.518 -14.457 12.134 1.00 82.56 92 GLY A CA 1
ATOM 738 C C . GLY A 1 92 ? -25.245 -14.271 10.635 1.00 82.56 92 GLY A C 1
ATOM 739 O O . GLY A 1 92 ? -25.712 -15.089 9.847 1.00 82.56 92 GLY A O 1
ATOM 740 N N . ALA A 1 93 ? -24.498 -13.244 10.216 1.00 85.50 93 ALA A N 1
ATOM 741 C CA . ALA A 1 93 ? -24.106 -13.087 8.818 1.00 85.50 93 ALA A CA 1
ATOM 742 C C . ALA A 1 93 ? -22.883 -13.948 8.467 1.00 85.50 93 ALA A C 1
ATOM 744 O O . ALA A 1 93 ? -21.948 -14.082 9.256 1.00 85.50 93 ALA A O 1
ATOM 745 N N . GLU A 1 94 ? -22.859 -14.480 7.245 1.00 83.56 94 GLU A N 1
ATOM 746 C CA . GLU A 1 94 ? -21.678 -15.143 6.695 1.00 83.56 94 GLU A CA 1
ATOM 747 C C . GLU A 1 94 ? -20.716 -14.128 6.067 1.00 83.56 94 GLU A C 1
ATOM 749 O O . GLU A 1 94 ? -21.121 -13.125 5.468 1.00 83.56 94 GLU A O 1
ATOM 754 N N . PHE A 1 95 ? -19.414 -14.388 6.200 1.00 84.31 95 PHE A N 1
ATOM 755 C CA . PHE A 1 95 ? -18.397 -13.581 5.539 1.00 84.31 95 PHE A CA 1
ATOM 756 C C . PHE A 1 95 ? -18.428 -13.846 4.036 1.00 84.31 95 PHE A C 1
ATOM 758 O O . PHE A 1 95 ? -18.169 -14.965 3.600 1.00 84.31 95 PHE A O 1
ATOM 765 N N . VAL A 1 96 ? -18.680 -12.802 3.248 1.00 80.56 96 VAL A N 1
ATOM 766 C CA . VAL A 1 96 ? -18.493 -12.835 1.795 1.00 80.56 96 VAL A CA 1
ATOM 767 C C . VAL A 1 96 ? -17.120 -12.229 1.488 1.00 80.56 96 VAL A C 1
ATOM 769 O O . VAL A 1 96 ? -16.941 -11.023 1.698 1.00 80.56 96 VAL A O 1
ATOM 772 N N . PRO A 1 97 ? -16.141 -13.030 1.020 1.00 71.00 97 PRO A N 1
ATOM 773 C CA . PRO A 1 97 ? -14.830 -12.525 0.638 1.00 71.00 97 PRO A CA 1
ATOM 774 C C . PRO A 1 97 ? -14.959 -11.447 -0.431 1.00 71.00 97 PRO A C 1
ATOM 776 O O . PRO A 1 97 ? -15.714 -11.587 -1.393 1.00 71.00 97 PRO A O 1
ATOM 779 N N . ASN A 1 98 ? -14.203 -10.363 -0.286 1.00 66.44 98 ASN A N 1
ATOM 780 C CA . ASN A 1 98 ? -14.163 -9.347 -1.325 1.00 66.44 98 ASN A CA 1
ATOM 781 C C . ASN A 1 98 ? -13.222 -9.820 -2.443 1.00 66.44 98 ASN A C 1
ATOM 783 O O . ASN A 1 98 ? -12.001 -9.770 -2.290 1.00 66.44 98 ASN A O 1
ATOM 787 N N . GLU A 1 99 ? -13.775 -10.251 -3.579 1.00 56.50 99 GLU A N 1
ATOM 788 C CA . GLU A 1 99 ? -13.006 -10.709 -4.748 1.00 56.50 99 GLU A CA 1
ATOM 789 C C . GLU A 1 99 ? -11.952 -9.682 -5.215 1.00 56.50 99 GLU A C 1
ATOM 791 O O . GLU A 1 99 ? -10.892 -10.055 -5.725 1.00 56.50 99 GLU A O 1
ATOM 796 N N . ALA A 1 100 ? -12.171 -8.385 -4.949 1.00 53.44 100 ALA A N 1
ATOM 797 C CA . ALA A 1 100 ? -11.245 -7.303 -5.291 1.00 53.44 100 ALA A CA 1
ATOM 79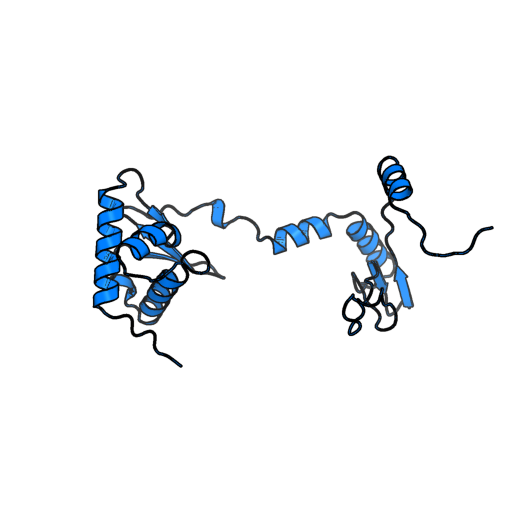8 C C . ALA A 1 100 ? -9.904 -7.333 -4.526 1.00 53.44 100 ALA A C 1
ATOM 800 O O . ALA A 1 100 ? -8.988 -6.583 -4.872 1.00 53.44 100 ALA A O 1
ATOM 801 N N . ILE A 1 101 ? -9.741 -8.183 -3.503 1.00 53.09 101 ILE A N 1
ATOM 802 C CA . ILE A 1 101 ? -8.457 -8.363 -2.798 1.00 53.09 101 ILE A CA 1
ATOM 803 C C . ILE A 1 101 ? -7.418 -9.048 -3.703 1.00 53.09 101 ILE A C 1
ATOM 805 O O . ILE A 1 101 ? -6.219 -8.867 -3.497 1.00 53.09 101 ILE A O 1
ATOM 809 N N . ARG A 1 102 ? -7.846 -9.737 -4.773 1.00 53.12 102 ARG A N 1
ATOM 810 C CA . ARG A 1 102 ? -6.949 -10.289 -5.806 1.00 53.12 102 ARG A CA 1
ATOM 811 C C . ARG A 1 102 ? -6.416 -9.246 -6.798 1.00 53.12 102 ARG A C 1
ATOM 813 O O . ARG A 1 102 ? -5.814 -9.611 -7.804 1.00 53.12 102 ARG A O 1
ATOM 820 N N . ALA A 1 103 ? -6.627 -7.951 -6.560 1.00 57.34 103 ALA A N 1
ATOM 821 C CA . ALA A 1 103 ? -6.100 -6.917 -7.437 1.00 57.34 103 ALA A CA 1
ATOM 822 C C . ALA A 1 103 ? -4.569 -6.844 -7.314 1.00 57.34 103 ALA A C 1
ATOM 824 O O . ALA A 1 103 ? -4.051 -6.291 -6.342 1.00 57.34 103 ALA A O 1
ATOM 825 N N . VAL A 1 104 ? -3.887 -7.394 -8.327 1.00 62.28 104 VAL A N 1
ATOM 826 C CA . VAL A 1 104 ? -2.459 -7.245 -8.656 1.00 62.28 104 VAL A CA 1
ATOM 827 C C . VAL A 1 104 ? -1.889 -5.973 -8.026 1.00 62.28 104 VAL A C 1
ATOM 829 O O . VAL A 1 104 ? -2.379 -4.859 -8.270 1.00 62.28 104 VAL A O 1
ATOM 832 N N . SER A 1 105 ? -0.891 -6.140 -7.162 1.00 73.69 105 SER A N 1
ATOM 833 C CA . SER A 1 105 ? -0.290 -5.052 -6.402 1.00 73.69 105 SER A CA 1
ATOM 834 C C . SER A 1 105 ? 0.225 -3.965 -7.345 1.00 73.69 105 SER A C 1
ATOM 836 O O . SER A 1 105 ? 0.621 -4.221 -8.481 1.00 73.69 105 SER A O 1
ATOM 838 N N . LYS A 1 106 ? 0.292 -2.714 -6.870 1.00 75.00 106 LYS A N 1
ATOM 839 C CA . LYS A 1 106 ? 0.888 -1.620 -7.662 1.00 75.00 106 LYS A CA 1
ATOM 840 C C . LYS A 1 106 ? 2.304 -1.953 -8.146 1.00 75.00 106 LYS A C 1
ATOM 842 O O . LYS A 1 106 ? 2.709 -1.458 -9.188 1.00 75.00 106 LYS A O 1
ATOM 847 N N . LYS A 1 107 ? 3.041 -2.767 -7.380 1.00 76.69 107 LYS A N 1
ATOM 848 C CA . LYS A 1 107 ? 4.381 -3.231 -7.739 1.00 76.69 107 LYS A CA 1
ATOM 849 C C . LYS A 1 107 ? 4.330 -4.188 -8.927 1.00 76.69 107 LYS A C 1
ATOM 851 O O . LYS A 1 107 ? 5.077 -3.980 -9.869 1.00 76.69 107 LYS A O 1
ATOM 856 N N . GLU A 1 108 ? 3.455 -5.187 -8.883 1.00 80.75 108 GLU A N 1
ATOM 857 C CA . GLU A 1 108 ? 3.285 -6.155 -9.973 1.00 80.75 108 GLU A CA 1
ATOM 858 C C . GLU A 1 108 ? 2.773 -5.471 -11.242 1.00 80.75 108 GLU A C 1
ATOM 860 O O . GLU A 1 108 ? 3.346 -5.684 -12.298 1.00 80.75 108 GLU A O 1
ATOM 865 N N . LYS A 1 109 ? 1.809 -4.543 -11.139 1.00 81.44 109 LYS A N 1
ATOM 866 C CA . LYS A 1 109 ? 1.369 -3.746 -12.298 1.00 81.44 109 LYS A CA 1
ATOM 867 C C . LYS A 1 109 ? 2.504 -2.920 -12.902 1.00 81.44 109 LYS A C 1
ATOM 869 O O . LYS A 1 109 ? 2.664 -2.889 -14.113 1.00 81.44 109 LYS A O 1
ATOM 874 N N . ALA A 1 110 ? 3.297 -2.248 -12.065 1.00 82.56 110 ALA A N 1
ATOM 875 C CA . ALA A 1 110 ? 4.439 -1.464 -12.536 1.00 82.56 110 ALA A CA 1
ATOM 876 C C . ALA A 1 110 ? 5.536 -2.345 -13.154 1.00 82.56 110 ALA A C 1
ATOM 878 O O . ALA A 1 110 ? 6.216 -1.916 -14.082 1.00 82.56 110 ALA A O 1
ATOM 879 N N . GLN A 1 111 ? 5.714 -3.562 -12.636 1.00 84.81 111 GLN A N 1
ATOM 880 C CA . GLN A 1 111 ? 6.628 -4.547 -13.197 1.00 84.81 111 GLN A CA 1
ATOM 881 C C . GLN A 1 111 ? 6.139 -5.034 -14.563 1.00 84.81 111 GLN A C 1
ATOM 883 O O . GLN A 1 111 ? 6.903 -4.962 -15.514 1.00 84.81 111 GLN A O 1
ATOM 888 N N . GLU A 1 112 ? 4.869 -5.416 -14.675 1.00 85.88 112 GLU A N 1
ATOM 889 C CA . GLU A 1 112 ? 4.236 -5.849 -15.923 1.00 85.88 112 GLU A CA 1
ATOM 890 C C . GLU A 1 112 ? 4.285 -4.751 -16.994 1.00 85.88 112 GLU A C 1
ATOM 892 O O . GLU A 1 112 ? 4.673 -5.003 -18.127 1.00 85.88 112 GLU A O 1
ATOM 897 N N . THR A 1 113 ? 3.978 -3.496 -16.639 1.00 86.81 113 THR A N 1
ATOM 898 C CA . THR A 1 113 ? 4.110 -2.365 -17.579 1.00 86.81 113 THR A CA 1
ATOM 899 C C . THR A 1 113 ? 5.547 -2.198 -18.074 1.00 86.81 113 THR A C 1
ATOM 901 O O . THR A 1 113 ? 5.753 -1.869 -19.235 1.00 86.81 113 THR A O 1
ATOM 904 N N . ARG A 1 114 ? 6.545 -2.428 -17.210 1.00 84.44 114 ARG A N 1
ATOM 905 C CA . ARG A 1 114 ? 7.956 -2.354 -17.602 1.00 84.44 114 ARG A CA 1
ATOM 906 C C . ARG A 1 114 ? 8.357 -3.528 -18.489 1.00 84.44 114 ARG A C 1
ATOM 908 O O . ARG A 1 114 ? 9.091 -3.319 -19.434 1.00 84.44 114 ARG A O 1
ATOM 915 N N . GLU A 1 115 ? 7.927 -4.741 -18.163 1.00 87.12 115 GLU A N 1
ATOM 916 C CA . GLU A 1 115 ? 8.246 -5.950 -18.938 1.00 87.12 115 GLU A CA 1
ATOM 917 C C . GLU A 1 115 ? 7.584 -5.934 -20.324 1.00 87.12 115 GLU A C 1
ATOM 919 O O . GLU A 1 115 ? 8.117 -6.510 -21.264 1.00 87.12 115 GLU A O 1
ATOM 924 N N . ASN A 1 116 ? 6.479 -5.201 -20.469 1.00 88.19 116 ASN A N 1
ATOM 925 C CA . ASN A 1 116 ? 5.787 -4.993 -21.738 1.00 88.19 116 ASN A CA 1
ATOM 926 C C . ASN A 1 116 ? 6.276 -3.764 -22.532 1.00 88.19 116 ASN A C 1
ATOM 928 O O . ASN A 1 116 ? 5.627 -3.402 -23.512 1.00 88.19 116 ASN A O 1
ATOM 932 N N . SER A 1 117 ? 7.353 -3.081 -22.119 1.00 89.56 117 SER A N 1
ATOM 933 C CA . SER A 1 117 ? 7.867 -1.924 -22.866 1.00 89.56 117 SER A CA 1
ATOM 934 C C . SER A 1 117 ? 8.801 -2.334 -24.008 1.00 89.56 117 SER A C 1
ATOM 936 O O . SER A 1 117 ? 9.522 -3.330 -23.913 1.00 89.56 117 SER A O 1
ATOM 938 N N . ASP A 1 118 ? 8.849 -1.519 -25.065 1.00 91.56 118 ASP A N 1
ATOM 939 C CA . ASP A 1 118 ? 9.767 -1.723 -26.195 1.00 91.56 118 ASP A CA 1
ATOM 940 C C . ASP A 1 118 ? 11.236 -1.713 -25.745 1.00 91.56 118 ASP A C 1
ATOM 942 O O . ASP A 1 118 ? 12.027 -2.539 -26.206 1.00 91.56 118 ASP A O 1
ATOM 946 N N . GLU A 1 119 ? 11.592 -0.832 -24.796 1.00 92.12 119 GLU A N 1
ATOM 947 C CA . GLU A 1 119 ? 12.911 -0.824 -24.144 1.00 92.12 119 GLU A CA 1
ATOM 948 C C . GLU A 1 119 ? 13.241 -2.216 -23.595 1.00 92.12 119 GLU A C 1
ATOM 950 O O . GLU A 1 119 ? 14.323 -2.747 -23.840 1.00 92.12 119 GLU A O 1
ATOM 955 N N . PHE A 1 120 ? 12.306 -2.831 -22.868 1.00 93.81 120 PHE A N 1
ATOM 956 C CA . PHE A 1 120 ? 12.529 -4.128 -22.244 1.00 93.81 120 PHE A CA 1
ATOM 957 C C . PHE A 1 120 ? 12.704 -5.235 -23.286 1.00 93.81 120 PHE A C 1
ATOM 959 O O . PHE A 1 120 ? 13.662 -6.000 -23.196 1.00 93.81 120 PHE A O 1
ATOM 966 N N . TYR A 1 121 ? 11.848 -5.262 -24.309 1.00 94.81 121 TYR A N 1
ATOM 967 C CA . TYR A 1 121 ? 11.939 -6.223 -25.407 1.00 94.81 121 TYR A CA 1
ATOM 968 C C . TYR A 1 121 ? 13.278 -6.137 -26.155 1.00 94.81 121 TYR A C 1
ATOM 970 O O . TYR A 1 121 ? 13.957 -7.146 -26.347 1.00 94.81 121 TYR A O 1
ATOM 978 N N . VAL A 1 122 ? 13.697 -4.930 -26.549 1.00 95.38 122 VAL A N 1
ATOM 979 C CA . VAL A 1 122 ? 14.958 -4.722 -27.280 1.00 95.38 122 VAL A CA 1
ATOM 980 C C . VAL A 1 122 ? 16.154 -5.145 -26.432 1.00 95.38 122 VAL A C 1
ATOM 982 O O . VAL A 1 122 ? 17.071 -5.799 -26.928 1.00 95.38 122 VAL A O 1
ATOM 985 N N . LEU A 1 123 ? 16.151 -4.800 -25.146 1.00 96.25 123 LEU A N 1
ATOM 986 C CA . LEU A 1 123 ? 17.239 -5.162 -24.251 1.00 96.25 123 LEU A CA 1
ATOM 987 C C . LEU A 1 123 ? 17.298 -6.673 -23.968 1.00 96.25 123 LEU A C 1
ATOM 989 O O . LEU A 1 123 ? 18.395 -7.208 -23.807 1.00 96.25 123 LEU A O 1
ATOM 993 N N . ASP A 1 124 ? 16.161 -7.371 -23.940 1.00 96.75 124 ASP A N 1
ATOM 994 C CA . ASP A 1 124 ? 16.123 -8.833 -23.827 1.00 96.75 124 ASP A CA 1
ATOM 995 C C . ASP A 1 124 ? 16.716 -9.510 -25.072 1.00 96.75 124 ASP A C 1
ATOM 997 O O . ASP A 1 124 ? 17.513 -10.438 -24.933 1.00 96.75 124 ASP A O 1
ATOM 1001 N N . LEU A 1 125 ? 16.443 -8.991 -26.275 1.00 97.12 125 LEU A N 1
ATOM 1002 C CA . LEU A 1 125 ? 17.117 -9.452 -27.496 1.00 97.12 125 LEU A CA 1
ATOM 1003 C C . LEU A 1 125 ? 18.630 -9.218 -27.437 1.00 97.12 125 LEU A C 1
ATOM 1005 O O . LEU A 1 125 ? 19.413 -10.078 -27.842 1.00 97.12 125 LEU A O 1
ATOM 1009 N N . CYS A 1 126 ? 19.065 -8.063 -26.927 1.00 97.44 126 CYS A N 1
ATOM 1010 C CA . CYS A 1 126 ? 20.488 -7.792 -26.744 1.00 97.44 126 CYS A CA 1
ATOM 1011 C C . CYS A 1 126 ? 21.138 -8.784 -25.771 1.00 97.44 126 CYS A C 1
ATOM 1013 O O . CYS A 1 126 ? 22.248 -9.234 -26.050 1.00 97.44 126 CYS A O 1
ATOM 1015 N N . ASP A 1 127 ? 20.458 -9.168 -24.686 1.00 97.69 127 ASP A N 1
ATOM 1016 C CA . ASP A 1 127 ? 20.976 -10.186 -23.767 1.00 97.69 127 ASP A CA 1
ATOM 1017 C C . ASP A 1 127 ? 21.212 -11.528 -24.471 1.00 97.69 127 ASP A C 1
ATOM 1019 O O . ASP A 1 127 ? 22.220 -12.191 -24.224 1.00 97.69 127 ASP A O 1
ATOM 1023 N N . GLU A 1 128 ? 20.277 -11.944 -25.330 1.00 97.75 128 GLU A N 1
ATOM 1024 C CA . GLU A 1 128 ? 20.377 -13.195 -26.088 1.00 97.75 128 GLU A CA 1
ATOM 1025 C C . GLU A 1 128 ? 21.531 -13.153 -27.091 1.00 97.75 128 GLU A C 1
ATOM 1027 O O . GLU A 1 128 ? 22.339 -14.080 -27.151 1.00 97.75 128 GLU A O 1
ATOM 1032 N N . VAL A 1 129 ? 21.649 -12.056 -27.844 1.00 97.62 129 VAL A N 1
ATOM 1033 C CA . VAL A 1 129 ? 22.706 -11.872 -28.849 1.00 97.62 129 VAL A CA 1
ATOM 1034 C C . VAL A 1 129 ? 24.091 -11.796 -28.205 1.00 97.62 129 VAL A C 1
ATOM 1036 O O . VAL A 1 129 ? 25.056 -12.331 -28.752 1.00 97.62 129 VAL A O 1
ATOM 1039 N N . LEU A 1 130 ? 24.202 -11.142 -27.047 1.00 96.81 130 LEU A N 1
ATOM 1040 C CA . LEU A 1 130 ? 25.459 -11.001 -26.308 1.00 96.81 130 LEU A CA 1
ATOM 1041 C C . LEU A 1 130 ? 25.760 -12.211 -25.413 1.00 96.81 130 LEU A C 1
ATOM 1043 O O . LEU A 1 130 ? 26.877 -12.330 -24.913 1.00 96.81 130 LEU A O 1
ATOM 1047 N N . ASN A 1 131 ? 24.786 -13.108 -25.222 1.00 97.25 131 ASN A N 1
ATOM 1048 C CA . ASN A 1 131 ? 24.840 -14.224 -24.278 1.00 97.25 131 ASN A CA 1
ATOM 1049 C C . ASN A 1 131 ? 25.265 -13.779 -22.859 1.00 97.25 131 ASN A C 1
ATOM 1051 O O . ASN A 1 131 ? 26.002 -14.470 -22.153 1.00 97.25 131 ASN A O 1
ATOM 1055 N N . GLU A 1 132 ? 24.801 -12.599 -22.446 1.00 97.25 132 GLU A N 1
ATOM 1056 C CA . GLU A 1 132 ? 25.092 -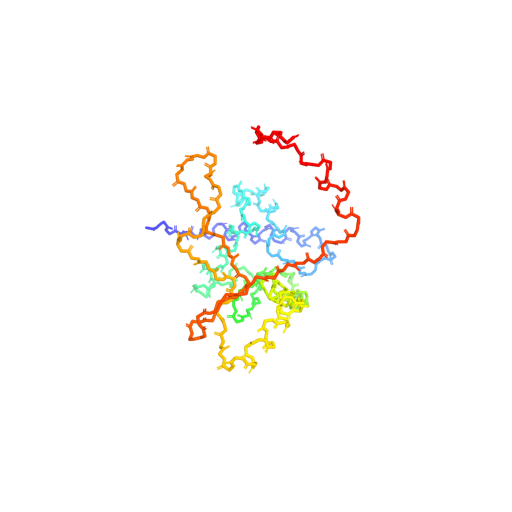11.963 -21.161 1.00 97.25 132 GLU A CA 1
ATOM 1057 C C . GLU A 1 132 ? 23.831 -11.239 -20.679 1.00 97.25 132 GLU A C 1
ATOM 1059 O O . GLU A 1 132 ? 23.170 -10.558 -21.453 1.00 97.25 132 GLU A O 1
ATOM 1064 N N . LYS A 1 133 ? 23.494 -11.346 -19.389 1.00 97.38 133 LYS A N 1
ATOM 1065 C CA . LYS A 1 133 ? 22.402 -10.557 -18.804 1.00 97.38 133 LYS A CA 1
ATOM 1066 C C . LYS A 1 133 ? 22.898 -9.179 -18.385 1.00 97.38 133 LYS A C 1
ATOM 1068 O O . LYS A 1 133 ? 23.749 -9.073 -17.502 1.00 97.38 133 LYS A O 1
ATOM 1073 N N . ALA A 1 134 ? 22.325 -8.127 -18.965 1.00 96.94 134 ALA A N 1
ATOM 1074 C CA . ALA A 1 134 ? 22.711 -6.767 -18.619 1.00 96.94 134 ALA A CA 1
ATOM 1075 C C . ALA A 1 134 ? 22.249 -6.345 -17.217 1.00 96.94 134 ALA A C 1
ATOM 1077 O O . ALA A 1 134 ? 21.192 -6.732 -16.710 1.00 96.94 134 ALA A O 1
ATOM 1078 N N . SER A 1 135 ? 22.982 -5.402 -16.632 1.00 97.31 135 SER A N 1
ATOM 1079 C CA . SER A 1 135 ? 22.471 -4.578 -15.545 1.00 97.31 135 SER A CA 1
ATOM 1080 C C . SER A 1 135 ? 21.500 -3.536 -16.112 1.00 97.31 135 SER A C 1
ATOM 1082 O O . SER A 1 135 ? 21.923 -2.571 -16.744 1.00 97.31 135 SER A O 1
ATOM 1084 N N . ARG A 1 136 ? 20.193 -3.741 -15.911 1.00 94.56 136 ARG A N 1
ATOM 1085 C CA . ARG A 1 136 ? 19.131 -2.811 -16.343 1.00 94.56 136 ARG A CA 1
ATOM 1086 C C . ARG A 1 136 ? 19.115 -1.534 -15.493 1.00 94.56 136 ARG A C 1
ATOM 1088 O O . ARG A 1 136 ? 19.306 -1.616 -14.277 1.00 94.56 136 ARG A O 1
ATOM 1095 N N . LYS A 1 137 ? 18.826 -0.377 -16.104 1.00 93.44 137 LYS A N 1
ATOM 1096 C CA . LYS A 1 137 ? 18.816 0.950 -15.440 1.00 93.44 137 LYS A CA 1
ATOM 1097 C C . LYS A 1 137 ? 20.109 1.222 -14.658 1.00 93.44 137 LYS A C 1
ATOM 1099 O O . LYS A 1 137 ? 20.075 1.701 -13.520 1.00 93.44 137 LYS A O 1
ATOM 1104 N N . HIS A 1 138 ? 21.249 0.849 -15.240 1.00 95.81 138 HIS A N 1
ATOM 1105 C CA . HIS A 1 138 ? 22.544 0.905 -14.571 1.00 95.81 138 HIS A CA 1
ATOM 1106 C C . HIS A 1 138 ? 22.964 2.350 -14.305 1.00 95.81 138 HIS A C 1
ATOM 1108 O O . HIS A 1 138 ? 22.849 3.206 -15.172 1.00 95.81 138 HIS A O 1
ATOM 1114 N N . THR A 1 139 ? 23.513 2.628 -13.124 1.00 96.88 139 THR A N 1
ATOM 1115 C CA . THR A 1 139 ? 24.020 3.964 -12.786 1.00 96.88 139 THR A CA 1
ATOM 1116 C C . THR A 1 139 ? 25.503 3.911 -12.470 1.00 96.88 139 THR A C 1
ATOM 1118 O O . THR A 1 139 ? 25.910 3.187 -11.556 1.00 96.88 139 THR A O 1
ATOM 1121 N N . PHE A 1 140 ? 26.294 4.759 -13.118 1.00 95.62 140 PHE A N 1
ATOM 1122 C CA . PHE A 1 140 ? 27.700 4.924 -12.770 1.00 95.62 140 PHE A CA 1
ATOM 1123 C C . PHE A 1 140 ? 27.898 6.037 -11.730 1.00 95.62 140 PHE A C 1
ATOM 1125 O O . PHE A 1 140 ? 27.202 7.051 -11.771 1.00 95.62 140 PHE A O 1
ATOM 1132 N N . PRO A 1 141 ? 28.864 5.912 -10.797 1.00 95.12 141 PRO A N 1
ATOM 1133 C CA . PRO A 1 141 ? 29.163 6.974 -9.833 1.00 95.12 141 PRO A CA 1
ATOM 1134 C C . PRO A 1 141 ? 29.594 8.301 -10.468 1.00 95.12 141 PRO A C 1
ATOM 1136 O O . PRO A 1 141 ? 29.400 9.348 -9.856 1.00 95.12 141 PRO A O 1
ATOM 1139 N N . PHE A 1 142 ? 30.180 8.251 -11.667 1.00 94.31 142 PHE A N 1
ATOM 1140 C CA . PHE A 1 142 ? 30.664 9.424 -12.395 1.00 94.31 142 PHE A CA 1
ATOM 1141 C C . PHE A 1 142 ? 29.601 10.064 -13.301 1.00 94.31 142 PHE A C 1
ATOM 1143 O O . PHE A 1 142 ? 29.746 11.228 -13.665 1.00 94.31 142 PHE A O 1
ATOM 1150 N N . LEU A 1 143 ? 28.533 9.336 -13.652 1.00 94.75 143 LEU A N 1
ATOM 1151 C CA . LEU A 1 143 ? 27.472 9.831 -14.524 1.00 94.75 143 LEU A CA 1
ATOM 1152 C C . LEU A 1 143 ? 26.365 10.461 -13.674 1.00 94.75 143 LEU A C 1
ATOM 1154 O O . LEU A 1 143 ? 25.473 9.786 -13.157 1.00 94.75 143 LEU A O 1
ATOM 1158 N N . LEU A 1 144 ? 26.476 11.771 -13.479 1.00 94.81 144 LEU A N 1
ATOM 1159 C CA . LEU A 1 144 ? 25.652 12.535 -12.551 1.00 94.81 144 LEU A CA 1
ATOM 1160 C C . LEU A 1 144 ? 24.896 13.645 -13.279 1.00 94.81 144 LEU A C 1
ATOM 1162 O O . LEU A 1 144 ? 25.486 14.386 -14.061 1.00 94.81 144 LEU A O 1
ATOM 1166 N N . GLY A 1 145 ? 23.623 13.816 -12.935 1.00 92.88 145 GLY A N 1
ATOM 1167 C CA . GLY A 1 145 ? 22.813 14.955 -13.353 1.00 92.88 145 GLY A CA 1
ATOM 1168 C C . GLY A 1 145 ? 23.177 16.230 -12.596 1.00 92.88 145 GLY A C 1
ATOM 1169 O O . GLY A 1 145 ? 24.215 16.314 -11.928 1.00 92.88 145 GLY A O 1
ATOM 1170 N N . ASP A 1 146 ? 22.300 17.220 -12.665 1.00 92.19 146 ASP A N 1
ATOM 1171 C CA . ASP A 1 146 ? 22.556 18.533 -12.083 1.00 92.19 146 ASP A CA 1
ATOM 1172 C C . ASP A 1 146 ? 22.619 18.540 -10.553 1.00 92.19 146 ASP A C 1
ATOM 1174 O O . ASP A 1 146 ? 22.173 17.628 -9.842 1.00 92.19 146 ASP A O 1
ATOM 1178 N N . MET A 1 147 ? 23.211 19.617 -10.038 1.00 91.75 147 MET A N 1
ATOM 1179 C CA . MET A 1 147 ? 23.230 19.897 -8.612 1.00 91.75 147 MET A CA 1
ATOM 1180 C C . MET A 1 147 ? 21.809 20.173 -8.120 1.00 91.75 147 MET A C 1
ATOM 1182 O O . MET A 1 147 ? 21.103 21.036 -8.637 1.00 91.75 147 MET A O 1
ATOM 1186 N N . HIS A 1 148 ? 21.386 19.458 -7.078 1.00 91.06 148 HIS A N 1
ATOM 1187 C CA . HIS A 1 148 ? 20.062 19.666 -6.493 1.00 91.06 148 HIS A CA 1
ATOM 1188 C C . HIS A 1 148 ? 19.985 21.065 -5.872 1.00 91.06 148 HIS A C 1
ATOM 1190 O O . HIS A 1 148 ? 20.987 21.569 -5.371 1.00 91.06 148 HIS A O 1
ATOM 1196 N N . LYS A 1 149 ? 18.786 21.662 -5.784 1.00 85.50 149 LYS A N 1
ATOM 1197 C CA . LYS A 1 149 ? 18.553 23.038 -5.274 1.00 85.50 149 LYS A CA 1
ATOM 1198 C C . LYS A 1 149 ? 19.204 23.366 -3.917 1.00 85.50 149 LYS A C 1
ATOM 1200 O O . LYS A 1 149 ? 19.374 24.528 -3.578 1.00 85.50 149 LYS A O 1
ATOM 1205 N N . ARG A 1 150 ? 19.536 22.350 -3.113 1.00 85.62 150 ARG A N 1
ATOM 1206 C CA . ARG A 1 150 ? 20.176 22.486 -1.791 1.00 85.62 150 ARG A CA 1
ATOM 1207 C C . ARG A 1 150 ? 21.693 22.245 -1.801 1.00 85.62 150 ARG A C 1
ATOM 1209 O O . ARG A 1 150 ? 22.288 22.206 -0.731 1.00 85.62 150 ARG A O 1
ATOM 1216 N N . GLY A 1 151 ? 22.301 22.031 -2.969 1.00 84.19 151 GLY A N 1
ATOM 1217 C CA . GLY A 1 151 ? 23.753 21.975 -3.182 1.00 84.19 151 GLY A CA 1
ATOM 1218 C C . GLY A 1 151 ? 24.491 20.761 -2.606 1.00 84.19 151 GLY A C 1
ATOM 1219 O O . GLY A 1 151 ? 25.713 20.732 -2.643 1.00 84.19 151 GLY A O 1
ATOM 1220 N N . LYS A 1 152 ? 23.788 19.779 -2.028 1.00 87.88 152 LYS A N 1
ATOM 1221 C CA . LYS A 1 152 ? 24.419 18.668 -1.284 1.00 87.88 152 LYS A CA 1
ATOM 1222 C C . LYS A 1 152 ? 24.584 17.382 -2.082 1.00 87.88 152 LYS A C 1
ATOM 1224 O O . LYS A 1 152 ? 25.401 16.544 -1.721 1.00 87.88 152 LYS A O 1
ATOM 1229 N N . THR A 1 153 ? 23.764 17.184 -3.104 1.00 91.31 153 THR A N 1
ATOM 1230 C CA . THR A 1 153 ? 23.633 15.898 -3.790 1.00 91.31 153 THR A CA 1
ATOM 1231 C C . THR A 1 153 ? 23.447 16.107 -5.281 1.00 91.31 153 THR A C 1
ATOM 1233 O O . THR A 1 153 ? 22.962 17.154 -5.714 1.00 91.31 153 THR A O 1
ATOM 1236 N N . ARG A 1 154 ? 23.815 15.081 -6.049 1.00 93.62 154 ARG A N 1
ATOM 1237 C CA . ARG A 1 154 ? 23.536 14.934 -7.481 1.00 93.62 154 ARG A CA 1
ATOM 1238 C C . ARG A 1 154 ? 22.854 13.588 -7.699 1.00 93.62 154 ARG A C 1
ATOM 1240 O O . ARG A 1 154 ? 23.145 12.630 -6.981 1.00 93.62 154 ARG A O 1
ATOM 1247 N N . THR A 1 155 ? 21.934 13.522 -8.654 1.00 92.62 155 THR A N 1
ATOM 1248 C CA . THR A 1 155 ? 21.288 12.255 -9.035 1.00 92.62 155 THR A CA 1
ATOM 1249 C C . THR A 1 155 ? 22.232 11.491 -9.951 1.00 92.62 155 THR A C 1
ATOM 1251 O O . THR A 1 155 ? 22.776 12.092 -10.873 1.00 92.62 155 THR A O 1
ATOM 1254 N N . LYS A 1 156 ? 22.434 10.191 -9.726 1.00 95.69 156 LYS A N 1
ATOM 1255 C CA . LYS A 1 156 ? 23.109 9.352 -10.724 1.00 95.69 156 LYS A CA 1
ATOM 1256 C C . LYS A 1 156 ? 22.147 9.094 -11.873 1.00 95.69 156 LYS A C 1
ATOM 1258 O O . LYS A 1 156 ? 21.005 8.721 -11.612 1.00 95.69 156 LYS A O 1
ATOM 1263 N N . LEU A 1 157 ? 22.594 9.305 -13.102 1.00 94.06 157 LEU A N 1
ATOM 1264 C CA . LEU A 1 157 ? 21.743 9.100 -14.267 1.00 94.06 157 LEU A CA 1
ATOM 1265 C C . LEU A 1 157 ? 21.721 7.603 -14.605 1.00 94.06 157 LEU A C 1
ATOM 1267 O O . LEU A 1 157 ? 22.796 6.998 -14.698 1.00 94.06 157 LEU A O 1
ATOM 1271 N N . PRO A 1 158 ? 20.531 6.985 -14.695 1.00 94.81 158 PRO A N 1
ATOM 1272 C CA . PRO A 1 158 ? 20.405 5.605 -15.131 1.00 94.81 158 PRO A CA 1
ATOM 1273 C C . PRO A 1 158 ? 20.579 5.520 -16.647 1.00 94.81 158 PRO A C 1
ATOM 1275 O O . PRO A 1 158 ? 20.080 6.377 -17.364 1.00 94.81 158 PRO A O 1
ATOM 1278 N N . LEU A 1 159 ? 21.253 4.469 -17.098 1.00 94.44 159 LEU A N 1
ATOM 1279 C CA . LEU A 1 159 ? 21.359 4.063 -18.497 1.00 94.44 159 LEU A CA 1
ATOM 1280 C C . LEU A 1 159 ? 20.533 2.800 -18.716 1.00 94.44 159 LEU A C 1
ATOM 1282 O O . LEU A 1 159 ? 20.439 1.979 -17.797 1.00 94.44 159 LEU A O 1
ATOM 1286 N N . ALA A 1 160 ? 19.971 2.614 -19.908 1.00 94.31 160 ALA A N 1
ATOM 1287 C CA . ALA A 1 160 ? 19.047 1.506 -20.181 1.00 94.31 160 ALA A CA 1
ATOM 1288 C C . ALA A 1 160 ? 19.649 0.127 -19.823 1.00 94.31 160 ALA A C 1
ATOM 1290 O O . ALA A 1 160 ? 19.052 -0.644 -19.057 1.00 94.31 160 ALA A O 1
ATOM 1291 N N . ALA A 1 161 ? 20.882 -0.151 -20.265 1.00 97.00 161 ALA A N 1
ATOM 1292 C CA . ALA A 1 161 ? 21.605 -1.374 -19.918 1.00 97.00 161 ALA A CA 1
ATOM 1293 C C . ALA A 1 161 ? 23.133 -1.214 -19.880 1.00 97.00 161 ALA A C 1
ATOM 1295 O O . ALA A 1 161 ? 23.721 -0.449 -20.642 1.00 97.00 161 ALA A O 1
ATOM 1296 N N . PHE A 1 162 ? 23.784 -2.008 -19.028 1.00 98.06 162 PHE A N 1
ATOM 1297 C CA . PHE A 1 162 ? 25.237 -2.193 -19.016 1.00 98.06 162 PHE A CA 1
ATOM 1298 C C . PHE A 1 162 ? 25.598 -3.682 -18.993 1.00 98.06 162 PHE A C 1
ATOM 1300 O O . PHE A 1 162 ? 25.193 -4.402 -18.077 1.00 98.06 162 PHE A O 1
ATOM 1307 N N . TYR A 1 163 ? 26.378 -4.113 -19.980 1.00 98.19 163 TYR A N 1
ATOM 1308 C CA . TYR A 1 163 ? 26.967 -5.444 -20.108 1.00 98.19 163 TYR A CA 1
ATOM 1309 C C . TYR A 1 163 ? 28.423 -5.358 -19.671 1.00 98.19 163 TYR A C 1
ATOM 1311 O O . TYR A 1 163 ? 29.230 -4.644 -20.272 1.00 98.19 163 TYR A O 1
ATOM 1319 N N . LYS A 1 164 ? 28.745 -6.036 -18.576 1.00 97.31 164 LYS A N 1
ATOM 1320 C CA . LYS A 1 164 ? 30.041 -5.926 -17.921 1.00 97.31 164 LYS A CA 1
ATOM 1321 C C . LYS A 1 164 ? 31.112 -6.685 -18.693 1.00 97.31 164 LYS A C 1
ATOM 1323 O O . LYS A 1 164 ? 32.204 -6.148 -18.858 1.00 97.31 164 LYS A O 1
ATOM 1328 N N . GLU A 1 165 ? 30.813 -7.898 -19.150 1.00 97.00 165 GLU A N 1
ATOM 1329 C CA . GLU A 1 165 ? 31.795 -8.738 -19.843 1.00 97.00 165 GLU A CA 1
ATOM 1330 C C . GLU A 1 165 ? 32.033 -8.223 -21.267 1.00 97.00 165 GLU A C 1
ATOM 1332 O O . GLU A 1 165 ? 33.179 -8.102 -21.698 1.00 97.00 165 GLU A O 1
ATOM 1337 N N . ALA A 1 166 ? 30.971 -7.795 -21.957 1.00 96.38 166 ALA A N 1
ATOM 1338 C CA . ALA A 1 166 ? 31.087 -7.105 -23.244 1.00 96.38 166 ALA A CA 1
ATOM 1339 C C . ALA A 1 166 ? 31.650 -5.670 -23.140 1.00 96.38 166 ALA A C 1
ATOM 1341 O O . ALA A 1 166 ? 31.975 -5.065 -24.163 1.00 96.38 166 ALA A O 1
ATOM 1342 N N . ASN A 1 167 ? 31.754 -5.110 -21.926 1.00 96.69 167 ASN A N 1
ATOM 1343 C CA . ASN A 1 167 ? 32.108 -3.712 -21.661 1.00 96.69 167 ASN A CA 1
ATOM 1344 C C . ASN A 1 167 ? 31.304 -2.721 -22.534 1.00 96.69 167 ASN A C 1
ATOM 1346 O O . ASN A 1 167 ? 31.854 -1.797 -23.138 1.00 96.69 167 ASN A O 1
ATOM 1350 N N . LEU A 1 168 ? 29.990 -2.948 -22.616 1.00 97.06 168 LEU A N 1
ATOM 1351 C CA . LEU A 1 168 ? 29.065 -2.242 -23.500 1.00 97.06 168 LEU A CA 1
ATOM 1352 C C . LEU A 1 168 ? 27.945 -1.587 -22.692 1.00 97.06 168 LEU A C 1
ATOM 1354 O O . LEU A 1 168 ? 27.342 -2.207 -21.818 1.00 97.06 168 LEU A O 1
ATOM 1358 N N . VAL A 1 169 ? 27.623 -0.344 -23.032 1.00 96.88 169 VAL A N 1
ATOM 1359 C CA . VAL A 1 169 ? 26.461 0.381 -22.510 1.00 96.88 169 VAL A CA 1
ATOM 1360 C C . VAL A 1 169 ? 25.466 0.595 -23.643 1.00 96.88 169 VAL A C 1
ATOM 1362 O O . VAL A 1 169 ? 25.865 0.932 -24.756 1.00 96.88 169 VAL A O 1
ATOM 1365 N N . ILE A 1 170 ? 24.180 0.433 -23.342 1.00 95.38 170 ILE A N 1
ATOM 1366 C CA . ILE A 1 170 ? 23.073 0.767 -24.237 1.00 95.38 170 ILE A CA 1
ATOM 1367 C C . ILE A 1 170 ? 22.222 1.842 -23.568 1.00 95.38 170 ILE A C 1
ATOM 1369 O O . ILE A 1 170 ? 21.888 1.722 -22.387 1.00 95.38 170 ILE A O 1
ATOM 1373 N N . GLU A 1 171 ? 21.856 2.856 -24.348 1.00 94.69 171 GLU A N 1
ATOM 1374 C CA . GLU A 1 171 ? 20.838 3.843 -24.002 1.00 94.69 171 GLU A CA 1
ATOM 1375 C C . GLU A 1 171 ? 19.659 3.705 -24.964 1.00 94.69 171 GLU A C 1
ATOM 1377 O O . GLU A 1 171 ? 19.858 3.543 -26.170 1.00 94.69 171 GLU A O 1
ATOM 1382 N N . PHE A 1 172 ? 18.441 3.741 -24.427 1.00 90.38 172 PHE A N 1
ATOM 1383 C CA . PHE A 1 172 ? 17.217 3.628 -25.210 1.00 90.38 172 PHE A CA 1
ATOM 1384 C C . PHE A 1 172 ? 16.598 5.013 -25.378 1.00 90.38 172 PHE A C 1
ATOM 1386 O O . PHE A 1 172 ? 16.181 5.638 -24.407 1.00 90.38 172 PHE A O 1
ATOM 1393 N N . LEU A 1 173 ? 16.574 5.495 -26.618 1.00 87.75 173 LEU A N 1
ATOM 1394 C CA . LEU A 1 173 ? 15.953 6.762 -26.979 1.00 87.75 173 LEU A CA 1
ATOM 1395 C C . LEU A 1 173 ? 14.568 6.464 -27.544 1.00 87.75 173 LEU A C 1
ATOM 1397 O O . LEU A 1 173 ? 14.450 5.961 -28.664 1.00 87.75 173 LEU A O 1
ATOM 1401 N N . GLU A 1 174 ? 13.528 6.771 -26.776 1.00 79.44 174 GLU A N 1
ATOM 1402 C CA . GLU A 1 174 ? 12.172 6.791 -27.314 1.00 79.44 174 GLU A CA 1
ATOM 1403 C C . GLU A 1 174 ? 12.085 7.906 -28.357 1.00 79.44 174 GLU A C 1
ATOM 1405 O O . GLU A 1 174 ? 12.463 9.053 -28.109 1.00 79.44 174 GLU A O 1
ATOM 1410 N N . LYS A 1 175 ? 11.633 7.561 -29.564 1.00 71.25 175 LYS A N 1
ATOM 1411 C CA . LYS A 1 175 ? 11.373 8.567 -30.585 1.00 71.25 175 LYS A CA 1
ATOM 1412 C C . LYS A 1 175 ? 10.098 9.299 -30.186 1.00 71.25 175 LYS A C 1
ATOM 1414 O O . LYS A 1 175 ? 9.017 8.721 -30.254 1.00 71.25 175 LYS A O 1
ATOM 1419 N N . GLU A 1 176 ? 10.245 10.552 -29.785 1.00 59.50 176 GLU A N 1
ATOM 1420 C CA . GLU A 1 176 ? 9.120 11.449 -29.550 1.00 59.50 176 GLU A CA 1
ATOM 1421 C C . GLU A 1 176 ? 8.215 11.520 -30.784 1.00 59.50 176 GLU A C 1
ATOM 1423 O O . GLU A 1 176 ? 8.682 11.488 -31.932 1.00 59.50 176 GLU A O 1
ATOM 1428 N N . SER A 1 177 ? 6.904 11.581 -30.549 1.00 57.59 177 SER A N 1
ATOM 1429 C CA . SER A 1 177 ? 5.951 11.789 -31.630 1.00 57.59 177 SER A CA 1
ATOM 1430 C C . SER A 1 177 ? 6.116 13.211 -32.181 1.00 57.59 177 SER A C 1
ATOM 1432 O O . SER A 1 177 ? 6.548 14.112 -31.465 1.00 57.59 177 SER A O 1
ATOM 1434 N N . GLU A 1 178 ? 5.786 13.452 -33.456 1.00 56.59 178 GLU A N 1
ATOM 1435 C CA . GLU A 1 178 ? 5.920 14.792 -34.067 1.00 56.59 178 GLU A CA 1
ATOM 1436 C C . GLU A 1 178 ? 5.155 15.889 -33.295 1.00 56.59 178 GLU A C 1
ATOM 1438 O O . GLU A 1 178 ? 5.505 17.058 -33.405 1.00 56.59 178 GLU A O 1
ATOM 1443 N N . ALA A 1 179 ? 4.166 15.521 -32.470 1.00 54.75 179 ALA A N 1
ATOM 1444 C CA . ALA A 1 179 ? 3.430 16.437 -31.599 1.00 54.75 179 ALA A CA 1
ATOM 1445 C C . ALA A 1 179 ? 4.230 16.909 -30.366 1.00 54.75 179 ALA A C 1
ATOM 1447 O O . ALA A 1 179 ? 4.017 18.025 -29.898 1.00 54.75 179 ALA A O 1
ATOM 1448 N N . ASP A 1 180 ? 5.160 16.097 -29.858 1.00 51.84 180 ASP A N 1
ATOM 1449 C CA . ASP A 1 180 ? 5.933 16.403 -28.645 1.00 51.84 180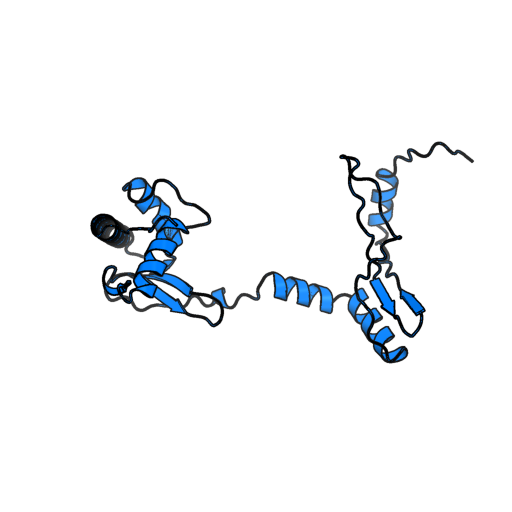 ASP A CA 1
ATOM 1450 C C . ASP A 1 180 ? 7.101 17.371 -28.943 1.00 51.84 180 ASP A C 1
ATOM 1452 O O . ASP A 1 180 ? 7.465 18.206 -28.111 1.00 51.84 180 ASP A O 1
ATOM 1456 N N . GLN A 1 181 ? 7.620 17.354 -30.180 1.00 50.84 181 GLN A N 1
ATOM 1457 C CA . GLN A 1 181 ? 8.704 18.248 -30.619 1.00 50.84 181 GLN A CA 1
ATOM 1458 C C . GLN A 1 181 ? 8.296 19.729 -30.695 1.00 50.84 181 GLN A C 1
ATOM 1460 O O . GLN A 1 181 ? 9.146 20.621 -30.568 1.00 50.84 181 GLN A O 1
ATOM 1465 N N . ASP A 1 182 ? 7.008 20.008 -30.907 1.00 51.34 182 ASP A N 1
ATOM 1466 C CA . ASP A 1 182 ? 6.479 21.373 -30.942 1.00 51.34 182 ASP A CA 1
ATOM 1467 C C . ASP A 1 182 ? 6.313 21.957 -29.526 1.00 51.34 182 ASP A C 1
ATOM 1469 O O . ASP A 1 182 ? 6.531 23.157 -29.326 1.00 51.34 182 ASP A O 1
ATOM 1473 N N . GLU A 1 183 ? 6.016 21.127 -28.517 1.00 50.47 183 GLU A N 1
ATOM 1474 C CA . GLU A 1 183 ? 5.931 21.561 -27.116 1.00 50.47 183 GLU A CA 1
ATOM 1475 C C . GLU A 1 183 ? 7.314 21.798 -26.488 1.00 50.47 183 GLU A C 1
ATOM 1477 O O . GLU A 1 183 ? 7.492 22.758 -25.729 1.00 50.47 183 GLU A O 1
ATOM 1482 N N . GLU A 1 184 ? 8.328 20.995 -26.831 1.00 50.88 184 GLU A N 1
ATOM 1483 C CA . GLU A 1 184 ? 9.685 21.190 -26.307 1.00 50.88 184 GLU A CA 1
ATOM 1484 C C . GLU A 1 184 ? 10.332 22.472 -26.863 1.00 50.88 184 GLU A C 1
ATOM 1486 O O . GLU A 1 184 ? 10.899 23.257 -26.099 1.00 50.88 184 GLU A O 1
ATOM 1491 N N . LYS A 1 185 ? 10.145 22.787 -28.157 1.00 50.88 185 LYS A N 1
ATOM 1492 C CA . LYS A 1 185 ? 10.591 24.069 -28.749 1.00 50.88 185 LYS A CA 1
ATOM 1493 C C . LYS A 1 185 ? 9.981 25.301 -28.077 1.00 50.88 185 LYS A C 1
ATOM 1495 O O . LYS A 1 185 ? 10.617 26.354 -28.071 1.00 50.88 185 LYS A O 1
ATOM 1500 N N . LEU A 1 186 ? 8.780 25.185 -27.510 1.00 52.66 186 LEU A N 1
ATOM 1501 C CA . LEU A 1 186 ? 8.148 26.253 -26.728 1.00 52.66 186 LEU A CA 1
ATOM 1502 C C . LEU A 1 186 ? 8.697 26.338 -25.292 1.00 52.66 186 LEU A C 1
ATOM 1504 O O . LEU A 1 186 ? 8.674 27.417 -24.700 1.00 52.66 186 LEU A O 1
ATOM 1508 N N . ASN A 1 187 ? 9.224 25.237 -24.745 1.00 50.22 187 ASN A N 1
ATOM 1509 C CA . ASN A 1 187 ? 9.759 25.153 -23.382 1.00 50.22 187 ASN A CA 1
ATOM 1510 C C . ASN A 1 187 ? 11.285 25.327 -23.269 1.00 50.22 187 ASN A C 1
ATOM 1512 O O . ASN A 1 187 ? 11.791 25.506 -22.156 1.00 50.22 187 ASN A O 1
ATOM 1516 N N . VAL A 1 188 ? 12.037 25.350 -24.375 1.00 46.91 188 VAL A N 1
ATOM 1517 C CA . VAL A 1 188 ? 13.472 25.677 -24.343 1.00 46.91 188 VAL A CA 1
ATOM 1518 C C . VAL A 1 188 ? 13.681 27.199 -24.295 1.00 46.91 188 VAL A C 1
ATOM 1520 O O . VAL A 1 188 ? 14.006 27.844 -25.289 1.00 46.91 188 VAL A O 1
ATOM 1523 N N . MET A 1 189 ? 13.591 27.799 -23.101 1.00 37.94 189 MET A N 1
ATOM 1524 C CA . MET A 1 189 ? 14.399 28.991 -22.816 1.00 37.94 189 MET A CA 1
ATOM 1525 C C . MET A 1 189 ? 15.844 28.537 -22.591 1.00 37.94 189 MET A C 1
ATOM 1527 O O . MET A 1 189 ? 16.208 28.078 -21.507 1.00 37.94 189 MET A O 1
ATOM 1531 N N . THR A 1 190 ? 16.694 28.684 -23.606 1.00 42.09 190 THR A N 1
ATOM 1532 C CA . THR A 1 190 ? 18.141 28.533 -23.440 1.00 42.09 190 THR A CA 1
ATOM 1533 C C . THR A 1 190 ? 18.674 29.635 -22.518 1.00 42.09 190 THR A C 1
ATOM 1535 O O . THR A 1 190 ? 18.803 30.787 -22.926 1.00 42.09 190 THR A O 1
ATOM 1538 N N . VAL A 1 191 ? 19.062 29.287 -21.290 1.00 43.97 191 VAL A N 1
ATOM 1539 C CA . VAL A 1 191 ? 20.082 30.030 -20.526 1.00 43.97 191 VAL A CA 1
ATOM 1540 C C . VAL A 1 191 ? 21.425 29.328 -20.695 1.00 43.97 191 VAL A C 1
ATOM 1542 O O . VAL A 1 191 ? 22.009 28.784 -19.766 1.00 43.97 191 VAL A O 1
ATOM 1545 N N . SER A 1 192 ? 21.915 29.339 -21.928 1.00 40.94 192 SER A N 1
ATOM 1546 C CA . SER A 1 192 ? 23.338 29.217 -22.219 1.00 40.94 192 SER A CA 1
ATOM 1547 C C . SER A 1 192 ? 23.647 30.297 -23.243 1.00 40.94 192 SER A C 1
ATOM 1549 O O . SER A 1 192 ? 23.208 30.224 -24.388 1.00 40.94 192 SER A O 1
ATOM 1551 N N . GLY A 1 193 ? 24.303 31.364 -22.791 1.00 40.19 193 GLY A N 1
ATOM 1552 C CA . GLY A 1 193 ? 24.669 32.504 -23.622 1.00 40.19 193 GLY A CA 1
ATOM 1553 C C . GLY A 1 193 ? 25.811 32.166 -24.572 1.00 40.19 193 GLY A C 1
ATOM 1554 O O . GLY A 1 193 ? 26.946 32.552 -24.312 1.00 40.19 193 GLY A O 1
ATOM 1555 N N . ILE A 1 194 ? 25.512 31.467 -25.667 1.00 35.72 194 ILE A N 1
ATOM 1556 C CA . ILE A 1 194 ? 26.389 31.356 -26.837 1.00 35.72 194 ILE A CA 1
ATOM 1557 C C . ILE A 1 194 ? 25.508 31.447 -28.084 1.00 35.72 194 ILE A C 1
ATOM 1559 O O . ILE A 1 194 ? 24.770 30.521 -28.410 1.00 35.72 194 ILE A O 1
ATOM 1563 N N . THR A 1 195 ? 25.582 32.583 -28.771 1.00 36.44 195 THR A N 1
ATOM 1564 C CA . THR A 1 195 ? 25.041 32.774 -30.121 1.00 36.44 195 THR A CA 1
ATOM 1565 C C . THR A 1 195 ? 26.084 32.345 -31.147 1.00 36.44 195 THR A C 1
ATOM 1567 O O . THR A 1 195 ? 27.255 32.706 -31.007 1.00 36.44 195 THR A O 1
ATOM 1570 N N . SER A 1 196 ? 25.655 31.606 -32.172 1.00 32.53 196 SER A N 1
ATOM 1571 C CA . SER A 1 196 ? 26.325 31.612 -33.483 1.00 32.53 196 SER A CA 1
ATOM 1572 C C . SER A 1 196 ? 25.782 32.762 -34.319 1.00 32.53 196 SER A C 1
ATOM 1574 O O . SER A 1 196 ? 24.574 33.050 -34.162 1.00 32.53 196 SER A O 1
#

pLDDT: mean 84.06, std 17.02, range [32.53, 98.19]

Foldseek 3Di:
DDPPPCDLVLLVLVLVLLVVVCVVVVPDFKDFQLVSQVSCCVSVSDVDDDPRNPVVVVVCVVCVVVVNNVSRVQWDWDDDPVDTTIMGGDVPDDDDDDPCVPPQDPVRVVVVVVCPDPLNVVQVVVCVVVVFRWDAQDFDPPQWDDQDPVRDDTDTGTAGTAGDVVRDTHHDDDDDDPVVVVVVVVVDPDPPPDDD

Radius of gyration: 27.76 Å; chains: 1; bounding box: 62×48×63 Å

Organism: NCBI:txid221126

Secondary structure (DSSP, 8-state):
-------HHHHHHHHHHHHHHHHH-TT-SEEETTTTHHHHHHTTS-S---TTTHHHHHHHHHHHHTT-GGGSTTEEEEE-SS-EEEEEE-TTPPP---GGGG---HHHHHHHHHHTSHHHHHHHHHHHHHTS--EEEEEEEEEEEEEPTTSS-EEEEEEEEEETTTTEEE-------TTHHHHHHHH---------